Protein AF-A0A957BYB4-F1 (afdb_monomer_lite)

Foldseek 3Di:
DVVVVVVVVVVVVCVVVVVVVVVVVVVVVVQVVQQVVLVCLVQPQQLALLLQLLVLVQLQLDKDKDKDKDKDWDKDKDWDKDWLVPDPPPPQDDPPDGDPDDRRQWDWDFAQAKDKDWDFQDFDCPPVDTDGGDIDIDIDGGRDIDTDTDTDIDIDIDIDIDTATAIDMGRNNNDPNVVVSVVSNVVSLLVNQQSQLDDSHVVLVVVLVVCVVVPDDPCQQRNAQCCSHNGNDGNDSYLWDQKFPFFDDPSQPDSDDPDRPIDGLQQDRRHDRVVVLCVPPVRCVSAVPHHSVVSSVVSSVVQVVDPRGDPLRIRSVVVVSVVVRDPPPPDDDDDDDDDDDDDDDDDDDDDDDDDDDDDDDDDDDDDD

pLDDT: mean 75.96, std 18.39, range [28.83, 96.69]

Radius of gyration: 45.39 Å; chains: 1; bounding box: 92×60×174 Å

Sequence (368 aa):
MRRARGCGMLIWRFMVIFSFIVNFVLVLVLVGAGLFIFQIKNEIAQPLIQGLHSTATGLDEATIDWTIPVDAQLPISLNVPINEETISSQVTQIGDTPVQNIIPGETVVTLTRPVPISITGAFIDAGNLQLTNATVNITLPAGTRLPVALDLAVQLDTEIPVNLDVRAIIPLRDTQLHDPFETLALLFEPLAIGLHNLPNNFGEGGDFVGQILSGEPIPDLLLATDGSGFNPDPYDAWPGFTRTAGVGYTLFDVPFPPGNPIYETGIVVPGGIPGLDAAWPRRSAFYDNTTPDEINQERTAELEQNTAIPADTWNGAMEENYDVAEPVPVGGSTDGSTTTLGAQSATDSNQQPTADPADAILPTPTSP

Structure (mmCIF, N/CA/C/O backbone):
data_AF-A0A957BYB4-F1
#
_entry.id   AF-A0A957BYB4-F1
#
loop_
_atom_site.group_PDB
_atom_site.id
_atom_site.type_symbol
_atom_site.label_atom_id
_atom_site.label_alt_id
_atom_site.label_comp_id
_atom_site.label_asym_id
_atom_site.label_entity_id
_atom_site.label_seq_id
_atom_site.pdbx_PDB_ins_code
_atom_site.Cartn_x
_atom_site.Cartn_y
_atom_site.Cartn_z
_atom_site.occupancy
_atom_site.B_iso_or_equiv
_atom_site.auth_seq_id
_atom_site.auth_comp_id
_atom_site.auth_asym_id
_atom_site.auth_atom_id
_atom_site.pdbx_PDB_model_num
ATOM 1 N N . MET A 1 1 ? 30.520 2.323 -80.492 1.00 53.66 1 MET A N 1
ATOM 2 C CA . MET A 1 1 ? 30.000 1.346 -79.499 1.00 53.66 1 MET A CA 1
ATOM 3 C C . MET A 1 1 ? 30.813 1.222 -78.198 1.00 53.66 1 MET A C 1
ATOM 5 O O . MET A 1 1 ? 30.239 0.794 -77.208 1.00 53.66 1 MET A O 1
ATOM 9 N N . ARG A 1 2 ? 32.097 1.625 -78.112 1.00 54.75 2 ARG A N 1
ATOM 10 C CA . ARG A 1 2 ? 32.870 1.542 -76.845 1.00 54.75 2 ARG A CA 1
ATOM 11 C C . ARG A 1 2 ? 32.514 2.598 -75.779 1.00 54.75 2 ARG A C 1
ATOM 13 O O . ARG A 1 2 ? 32.680 2.325 -74.600 1.00 54.75 2 ARG A O 1
ATOM 20 N N . ARG A 1 3 ? 31.963 3.759 -76.162 1.00 54.81 3 ARG A N 1
ATOM 21 C CA . ARG A 1 3 ? 31.555 4.820 -75.213 1.00 54.81 3 ARG A CA 1
ATOM 22 C C . ARG A 1 3 ? 30.214 4.560 -74.503 1.00 54.81 3 ARG A C 1
ATOM 24 O O . ARG A 1 3 ? 30.034 5.020 -73.385 1.00 54.81 3 ARG A O 1
ATOM 31 N N . ALA A 1 4 ? 29.323 3.748 -75.081 1.00 57.16 4 ALA A N 1
ATOM 32 C CA . ALA A 1 4 ? 28.041 3.391 -74.455 1.00 57.16 4 ALA A CA 1
ATOM 33 C C . ALA A 1 4 ? 28.198 2.422 -73.262 1.00 57.16 4 ALA A C 1
ATOM 35 O O . ALA A 1 4 ? 27.398 2.449 -72.334 1.00 57.16 4 ALA A O 1
ATOM 36 N N . ARG A 1 5 ? 29.270 1.612 -73.238 1.00 59.44 5 ARG A N 1
ATOM 37 C CA . ARG A 1 5 ? 29.570 0.692 -72.124 1.00 59.44 5 ARG A CA 1
ATOM 38 C C . ARG A 1 5 ? 30.116 1.399 -70.876 1.00 59.44 5 ARG A C 1
ATOM 40 O O . ARG A 1 5 ? 29.930 0.896 -69.776 1.00 59.44 5 ARG A O 1
ATOM 47 N N . GLY A 1 6 ? 30.741 2.570 -71.030 1.00 61.19 6 GLY A N 1
ATOM 48 C CA . GLY A 1 6 ? 31.233 3.367 -69.898 1.00 61.19 6 GLY A CA 1
ATOM 49 C C . GLY A 1 6 ? 30.109 4.038 -69.102 1.00 61.19 6 GLY A C 1
ATOM 50 O O . GLY A 1 6 ? 30.162 4.070 -67.877 1.00 61.19 6 GLY A O 1
ATOM 51 N N . CYS A 1 7 ? 29.057 4.503 -69.785 1.00 62.34 7 CYS A N 1
ATOM 52 C CA . CYS A 1 7 ? 27.922 5.165 -69.132 1.00 62.34 7 CYS A CA 1
ATOM 53 C C . CYS A 1 7 ? 27.068 4.183 -68.307 1.00 62.34 7 CYS A C 1
ATOM 55 O O . CYS A 1 7 ? 26.675 4.494 -67.187 1.00 62.34 7 CYS A O 1
ATOM 57 N N . GLY A 1 8 ? 26.853 2.960 -68.810 1.00 70.56 8 GLY A N 1
ATOM 58 C CA . GLY A 1 8 ? 26.110 1.924 -68.077 1.00 70.56 8 GLY A CA 1
ATOM 59 C C . GLY A 1 8 ? 26.789 1.479 -66.773 1.00 70.56 8 GLY A C 1
ATOM 60 O O . GLY A 1 8 ? 26.112 1.208 -65.786 1.00 70.56 8 GLY A O 1
ATOM 61 N N . MET A 1 9 ? 28.125 1.471 -66.729 1.00 71.00 9 MET A N 1
ATOM 62 C CA . MET A 1 9 ? 28.883 1.098 -65.527 1.00 71.00 9 MET A CA 1
ATOM 63 C C . MET A 1 9 ? 28.815 2.170 -64.425 1.00 71.00 9 MET A C 1
ATOM 65 O O . MET A 1 9 ? 28.842 1.839 -63.241 1.00 71.00 9 MET A O 1
ATOM 69 N N . LEU A 1 10 ? 28.691 3.449 -64.799 1.00 76.12 10 LEU A N 1
ATOM 70 C CA . LEU A 1 10 ? 28.505 4.549 -63.848 1.00 76.12 10 LEU A CA 1
ATOM 71 C C . LEU A 1 10 ? 27.105 4.532 -63.222 1.00 76.12 10 LEU A C 1
ATOM 73 O O . LEU A 1 10 ? 26.987 4.705 -62.012 1.00 76.12 10 LEU A O 1
ATOM 77 N N . ILE A 1 11 ? 26.066 4.252 -64.014 1.00 82.75 11 ILE A N 1
ATOM 78 C CA . ILE A 1 11 ? 24.680 4.164 -63.523 1.00 82.75 11 ILE A CA 1
ATOM 79 C C . ILE A 1 11 ? 24.519 3.005 -62.528 1.00 82.75 11 ILE A C 1
ATOM 81 O O . ILE A 1 11 ? 23.920 3.187 -61.471 1.00 82.75 11 ILE A O 1
ATOM 85 N N . TRP A 1 12 ? 25.105 1.836 -62.811 1.00 85.75 12 TRP A N 1
ATOM 86 C CA . TRP A 1 12 ? 25.051 0.694 -61.889 1.00 85.75 12 TRP A CA 1
ATOM 87 C C . TRP A 1 12 ? 25.749 0.989 -60.552 1.00 85.75 12 TRP A C 1
ATOM 89 O O . TRP A 1 12 ? 25.197 0.719 -59.488 1.00 85.75 12 TRP A O 1
ATOM 99 N N . ARG A 1 13 ? 26.928 1.627 -60.592 1.00 85.31 13 ARG A N 1
ATOM 100 C CA . ARG A 1 13 ? 27.641 2.059 -59.379 1.00 85.31 13 ARG A CA 1
ATOM 101 C C . ARG A 1 13 ? 26.845 3.081 -58.571 1.00 85.31 13 ARG A C 1
ATOM 103 O O . ARG A 1 13 ? 26.802 2.970 -57.351 1.00 85.31 13 ARG A O 1
ATOM 110 N N . PHE A 1 14 ? 26.202 4.040 -59.237 1.00 89.50 14 PHE A N 1
ATOM 111 C CA . PHE A 1 14 ? 25.343 5.020 -58.575 1.00 89.50 14 PHE A CA 1
ATOM 112 C C . PHE A 1 14 ? 24.163 4.349 -57.869 1.00 89.50 14 PHE A C 1
ATOM 114 O O . PHE A 1 14 ? 23.904 4.654 -56.712 1.00 89.50 14 PHE A O 1
ATOM 121 N N . MET A 1 15 ? 23.498 3.391 -58.519 1.00 90.06 15 MET A N 1
ATOM 122 C CA . MET A 1 15 ? 22.366 2.672 -57.933 1.00 90.06 15 MET A CA 1
ATOM 123 C C . MET A 1 15 ? 22.770 1.859 -56.691 1.00 90.06 15 MET A C 1
ATOM 125 O O . MET A 1 15 ? 22.073 1.908 -55.679 1.00 90.06 15 MET A O 1
ATOM 129 N N . VAL A 1 16 ? 23.916 1.166 -56.732 1.00 91.44 16 VAL A N 1
ATOM 130 C CA . VAL A 1 16 ? 24.435 0.409 -55.577 1.00 91.44 16 VAL A CA 1
ATOM 131 C C . VAL A 1 16 ? 24.810 1.344 -54.423 1.00 91.44 16 VAL A C 1
ATOM 133 O O . VAL A 1 16 ? 24.412 1.100 -53.287 1.00 91.44 16 VAL A O 1
ATOM 136 N N . ILE A 1 17 ? 25.526 2.438 -54.702 1.00 92.62 17 ILE A N 1
ATOM 137 C CA . ILE A 1 17 ? 25.928 3.414 -53.677 1.00 92.62 17 ILE A CA 1
ATOM 138 C C . ILE A 1 17 ? 24.701 4.112 -53.081 1.00 92.62 17 ILE A C 1
ATOM 140 O O . ILE A 1 17 ? 24.611 4.249 -51.866 1.00 92.62 17 ILE A O 1
ATOM 144 N N . PHE A 1 18 ? 23.734 4.508 -53.910 1.00 94.19 18 PHE A N 1
ATOM 145 C CA . PHE A 1 18 ? 22.497 5.139 -53.454 1.00 94.19 18 PHE A CA 1
ATOM 146 C C . PHE A 1 18 ? 21.686 4.201 -52.556 1.00 94.19 18 PHE A C 1
ATOM 148 O O . PHE A 1 18 ? 21.281 4.603 -51.470 1.00 94.19 18 PHE A O 1
ATOM 155 N N . SER A 1 19 ? 21.515 2.936 -52.954 1.00 94.38 19 SER A N 1
ATOM 156 C CA . SER A 1 19 ? 20.839 1.936 -52.120 1.00 94.38 19 SER A CA 1
ATOM 157 C C . SER A 1 19 ? 21.564 1.711 -50.794 1.00 94.38 19 SER A C 1
ATOM 159 O O . SER A 1 19 ? 20.908 1.562 -49.765 1.00 94.38 19 SER A O 1
ATOM 161 N N . PHE A 1 20 ? 22.899 1.695 -50.802 1.00 95.69 20 PHE A N 1
ATOM 162 C CA . PHE A 1 20 ? 23.687 1.546 -49.582 1.00 95.69 20 PHE A CA 1
ATOM 163 C C . PHE A 1 20 ? 23.515 2.751 -48.652 1.00 95.69 20 PHE A C 1
ATOM 165 O O . PHE A 1 20 ? 23.303 2.565 -47.460 1.00 95.69 20 PHE A O 1
ATOM 172 N N . ILE A 1 21 ? 23.528 3.974 -49.194 1.00 96.38 21 ILE A N 1
ATOM 173 C CA . ILE A 1 21 ? 23.311 5.204 -48.419 1.00 96.38 21 ILE A CA 1
ATOM 174 C C . ILE A 1 21 ? 21.906 5.225 -47.817 1.00 96.38 21 ILE A C 1
ATOM 176 O O . ILE A 1 21 ? 21.772 5.477 -46.626 1.00 96.38 21 ILE A O 1
ATOM 180 N N . VAL A 1 22 ? 20.863 4.940 -48.604 1.00 96.69 22 VAL A N 1
ATOM 181 C CA . VAL A 1 22 ? 19.479 4.941 -48.103 1.00 96.69 22 VAL A CA 1
ATOM 182 C C . VAL A 1 22 ? 19.301 3.898 -47.005 1.00 96.69 22 VAL A C 1
ATOM 184 O O . VAL A 1 22 ? 18.738 4.215 -45.962 1.00 96.69 22 VAL A O 1
ATOM 187 N N . ASN A 1 23 ? 19.820 2.683 -47.199 1.00 96.06 23 ASN A N 1
ATOM 188 C CA . ASN A 1 23 ? 19.728 1.641 -46.181 1.00 96.06 23 ASN A CA 1
ATOM 189 C C . ASN A 1 23 ? 20.536 2.000 -44.925 1.00 96.06 23 ASN A C 1
ATOM 191 O O . ASN A 1 23 ? 20.063 1.809 -43.814 1.00 96.06 23 ASN A O 1
ATOM 195 N N . PHE A 1 24 ? 21.728 2.580 -45.085 1.00 96.06 24 PHE A N 1
ATOM 196 C CA . PHE A 1 24 ? 22.541 3.040 -43.961 1.00 96.06 24 PHE A CA 1
ATOM 197 C C . PHE A 1 24 ? 21.837 4.139 -43.155 1.00 96.06 24 PHE A C 1
ATOM 199 O O . PHE A 1 24 ? 21.788 4.068 -41.930 1.00 96.06 24 PHE A O 1
ATOM 206 N N . VAL A 1 25 ? 21.245 5.127 -43.834 1.00 96.56 25 VAL A N 1
ATOM 207 C CA . VAL A 1 25 ? 20.448 6.176 -43.185 1.00 96.56 25 VAL A CA 1
ATOM 208 C C . VAL A 1 25 ? 19.236 5.569 -42.482 1.00 96.56 25 VAL A C 1
ATOM 210 O O . VAL A 1 25 ? 18.958 5.942 -41.350 1.00 96.56 25 VAL A O 1
ATOM 213 N N . LEU A 1 26 ? 18.546 4.611 -43.105 1.00 96.12 26 LEU A N 1
ATOM 214 C CA . LEU A 1 26 ? 17.404 3.931 -42.496 1.00 96.12 26 LEU A CA 1
ATOM 215 C C . LEU A 1 26 ? 17.800 3.160 -41.231 1.00 96.12 26 LEU A C 1
ATOM 217 O O . LEU A 1 26 ? 17.112 3.268 -40.222 1.00 96.12 26 LEU A O 1
ATOM 221 N N . VAL A 1 27 ? 18.929 2.448 -41.251 1.00 94.62 27 VAL A N 1
ATOM 222 C CA . VAL A 1 27 ? 19.474 1.774 -40.062 1.00 94.62 27 VAL A CA 1
ATOM 223 C C . VAL A 1 27 ? 19.803 2.788 -38.969 1.00 94.62 27 VAL A C 1
ATOM 225 O O . VAL A 1 27 ? 19.431 2.577 -37.820 1.00 94.62 27 VAL A O 1
ATOM 228 N N . LEU A 1 28 ? 20.437 3.913 -39.310 1.00 94.31 28 LEU A N 1
ATOM 229 C CA . LEU A 1 28 ? 20.756 4.966 -38.343 1.00 94.31 28 LEU A CA 1
ATOM 230 C C . LEU A 1 28 ? 19.481 5.560 -37.724 1.00 94.31 28 LEU A C 1
ATOM 232 O O . LEU A 1 28 ? 19.410 5.724 -36.509 1.00 94.31 28 LEU A O 1
ATOM 236 N N . VAL A 1 29 ? 18.451 5.813 -38.538 1.00 95.44 29 VAL A N 1
ATOM 237 C CA . VAL A 1 29 ? 17.136 6.270 -38.063 1.00 95.44 29 VAL A CA 1
ATOM 238 C C . VAL A 1 29 ? 16.498 5.241 -37.132 1.00 95.44 29 VAL A C 1
ATOM 240 O O . VAL A 1 29 ? 15.962 5.627 -36.101 1.00 95.44 29 VAL A O 1
ATOM 243 N N . LEU A 1 30 ? 16.578 3.948 -37.449 1.00 92.69 30 LEU A N 1
ATOM 244 C CA . LEU A 1 30 ? 16.000 2.882 -36.628 1.00 92.69 30 LEU A CA 1
ATOM 245 C C . LEU A 1 30 ? 16.723 2.756 -35.279 1.00 92.69 30 LEU A C 1
ATOM 247 O O . LEU A 1 30 ? 16.070 2.664 -34.243 1.00 92.69 30 LEU A O 1
ATOM 251 N N . VAL A 1 31 ? 18.056 2.846 -35.273 1.00 91.19 31 VAL A N 1
ATOM 252 C CA . VAL A 1 31 ? 18.854 2.886 -34.036 1.00 91.19 31 VAL A CA 1
ATOM 253 C C . VAL A 1 31 ? 18.497 4.119 -33.205 1.00 91.19 31 VAL A C 1
ATOM 255 O O . VAL A 1 31 ? 18.230 3.997 -32.013 1.00 91.19 31 VAL A O 1
ATOM 258 N N . GLY A 1 32 ? 18.425 5.300 -33.825 1.00 92.00 32 GLY A N 1
ATOM 259 C CA . GLY A 1 32 ? 18.017 6.529 -33.140 1.00 92.00 32 GLY A CA 1
ATOM 260 C C . GLY A 1 32 ? 16.600 6.445 -32.562 1.00 92.00 32 GLY A C 1
ATOM 261 O O . GLY A 1 32 ? 16.378 6.844 -31.422 1.00 92.00 32 GLY A O 1
ATOM 262 N N . ALA A 1 33 ? 15.653 5.878 -33.313 1.00 92.75 33 ALA A N 1
ATOM 263 C CA . ALA A 1 33 ? 14.281 5.674 -32.860 1.00 92.75 33 ALA A CA 1
ATOM 264 C C . ALA A 1 33 ? 14.208 4.694 -31.684 1.00 92.75 33 ALA A C 1
ATOM 266 O O . ALA A 1 33 ? 13.520 4.978 -30.710 1.00 92.75 33 ALA A O 1
ATOM 267 N N . GLY A 1 34 ? 14.937 3.576 -31.731 1.00 90.06 34 GLY A N 1
ATOM 268 C CA . GLY A 1 34 ? 14.949 2.640 -30.609 1.00 90.06 34 GLY A CA 1
ATOM 269 C C . GLY A 1 34 ? 15.607 3.229 -29.358 1.00 90.06 34 GLY A C 1
ATOM 270 O O . GLY A 1 34 ? 15.093 3.004 -28.270 1.00 90.06 34 GLY A O 1
ATOM 271 N N . LEU A 1 35 ? 16.645 4.073 -29.489 1.00 90.69 35 LEU A N 1
ATOM 272 C CA . LEU A 1 35 ? 17.242 4.767 -28.331 1.00 90.69 35 LEU A CA 1
ATOM 273 C C . LEU A 1 35 ? 16.191 5.645 -27.644 1.00 90.69 35 LEU A C 1
ATOM 275 O O . LEU A 1 35 ? 16.078 5.643 -26.422 1.00 90.69 35 LEU A O 1
ATOM 279 N N . PHE A 1 36 ? 15.390 6.352 -28.442 1.00 91.50 36 PHE A N 1
ATOM 280 C CA . PHE A 1 36 ? 14.316 7.200 -27.941 1.00 91.50 36 PHE A CA 1
ATOM 281 C C . PHE A 1 36 ? 13.168 6.395 -27.312 1.00 91.50 36 PHE A C 1
ATOM 283 O O . PHE A 1 36 ? 12.628 6.803 -26.290 1.00 91.50 36 PHE A O 1
ATOM 290 N N . ILE A 1 37 ? 12.818 5.235 -27.878 1.00 91.81 37 ILE A N 1
ATOM 291 C CA . ILE A 1 37 ? 11.799 4.336 -27.310 1.00 91.81 37 ILE A CA 1
ATOM 292 C C . ILE A 1 37 ? 12.227 3.829 -25.930 1.00 91.81 37 ILE A C 1
ATOM 294 O O . ILE A 1 37 ? 11.423 3.882 -25.004 1.00 91.81 37 ILE A O 1
ATOM 298 N N . PHE A 1 38 ? 13.479 3.390 -25.769 1.00 92.00 38 PHE A N 1
ATOM 299 C CA . PHE A 1 38 ? 13.993 2.950 -24.466 1.00 92.00 38 PHE A CA 1
ATOM 300 C C . PHE A 1 38 ? 14.030 4.089 -23.448 1.00 92.00 38 PHE A C 1
ATOM 302 O O . PHE A 1 38 ? 13.659 3.895 -22.295 1.00 92.00 38 PHE A O 1
ATOM 309 N N . GLN A 1 39 ? 14.390 5.297 -23.884 1.00 90.06 39 GLN A N 1
ATOM 310 C CA . GLN A 1 39 ? 14.330 6.469 -23.019 1.00 90.06 39 GLN A CA 1
ATOM 311 C C . GLN A 1 39 ? 12.895 6.758 -22.552 1.00 90.06 39 GLN A C 1
ATOM 313 O O . GLN A 1 39 ? 12.668 6.947 -21.363 1.00 90.06 39 GLN A O 1
ATOM 318 N N . ILE A 1 40 ? 11.910 6.729 -23.458 1.00 89.50 40 ILE A N 1
ATOM 319 C CA . ILE A 1 40 ? 10.493 6.892 -23.093 1.00 89.50 40 ILE A CA 1
ATOM 320 C C . ILE A 1 40 ? 10.041 5.783 -22.143 1.00 89.50 40 ILE A C 1
ATOM 322 O O . ILE A 1 40 ? 9.307 6.066 -21.197 1.00 89.50 40 ILE A O 1
ATOM 326 N N . LYS A 1 41 ? 10.454 4.533 -22.384 1.00 91.88 41 LYS A N 1
ATOM 327 C CA . LYS A 1 41 ? 10.124 3.404 -21.511 1.00 91.88 41 LYS A CA 1
ATOM 328 C C . LYS A 1 41 ? 10.593 3.690 -20.082 1.00 91.88 41 LYS A C 1
ATOM 330 O O . LYS A 1 41 ? 9.753 3.742 -19.189 1.00 91.88 41 LYS A O 1
ATOM 335 N N . ASN A 1 42 ? 11.888 3.941 -19.904 1.00 88.69 42 ASN A N 1
ATOM 336 C CA . ASN A 1 42 ? 12.520 4.053 -18.587 1.00 88.69 42 ASN A CA 1
ATOM 337 C C . ASN A 1 42 ? 12.143 5.354 -17.862 1.00 88.69 42 ASN A C 1
ATOM 339 O O . ASN A 1 42 ? 11.959 5.356 -16.652 1.00 88.69 42 ASN A O 1
ATOM 343 N N . GLU A 1 43 ? 12.025 6.473 -18.584 1.00 87.19 43 GLU A N 1
ATOM 344 C CA . GLU A 1 43 ? 11.790 7.779 -17.956 1.00 87.19 43 GLU A CA 1
ATOM 345 C C . GLU A 1 43 ? 10.307 8.128 -17.804 1.00 87.19 43 GLU A C 1
ATOM 347 O O . GLU A 1 43 ? 9.973 8.960 -16.966 1.00 87.19 43 GLU A O 1
ATOM 352 N N . ILE A 1 44 ? 9.412 7.562 -18.621 1.00 87.44 44 ILE A N 1
ATOM 353 C CA . ILE A 1 44 ? 8.009 8.001 -18.689 1.00 87.44 44 ILE A CA 1
ATOM 354 C C . ILE A 1 44 ? 7.054 6.832 -18.481 1.00 87.44 44 ILE A C 1
ATOM 356 O O . ILE A 1 44 ? 6.250 6.852 -17.555 1.00 87.44 44 ILE A O 1
ATOM 360 N N . ALA A 1 45 ? 7.089 5.831 -19.359 1.00 90.88 45 ALA A N 1
ATOM 361 C CA . ALA A 1 45 ? 6.031 4.829 -19.410 1.00 90.88 45 ALA A CA 1
ATOM 362 C C . ALA A 1 45 ? 6.054 3.911 -18.183 1.00 90.88 45 ALA A C 1
ATOM 364 O O . ALA A 1 45 ? 5.006 3.678 -17.584 1.00 90.88 45 ALA A O 1
ATOM 365 N N . GLN A 1 46 ? 7.240 3.435 -17.799 1.00 90.12 46 GLN A N 1
ATOM 366 C CA . GLN A 1 46 ? 7.409 2.530 -16.671 1.00 90.12 46 GLN A CA 1
ATOM 367 C C . GLN A 1 46 ? 7.019 3.210 -15.347 1.00 90.12 46 GLN A C 1
ATOM 369 O O . GLN A 1 46 ? 6.073 2.726 -14.730 1.00 90.12 46 GLN A O 1
ATOM 374 N N . PRO A 1 47 ? 7.578 4.378 -14.968 1.00 89.12 47 PRO A N 1
ATOM 375 C CA . PRO A 1 47 ? 7.189 5.058 -13.731 1.00 89.12 47 PRO A CA 1
ATOM 376 C C . PRO A 1 47 ? 5.698 5.420 -13.645 1.00 89.12 47 PRO A C 1
ATOM 378 O O . PRO A 1 47 ? 5.092 5.326 -12.581 1.00 89.12 47 PRO A O 1
ATOM 381 N N . LEU A 1 48 ? 5.069 5.823 -14.756 1.00 90.25 48 LEU A N 1
ATOM 382 C CA . LEU A 1 48 ? 3.653 6.205 -14.746 1.00 90.25 48 LEU A CA 1
ATOM 383 C C . LEU A 1 48 ? 2.715 5.006 -14.616 1.00 90.25 48 LEU A C 1
ATOM 385 O O . LEU A 1 48 ? 1.754 5.067 -13.853 1.00 90.25 48 LEU A O 1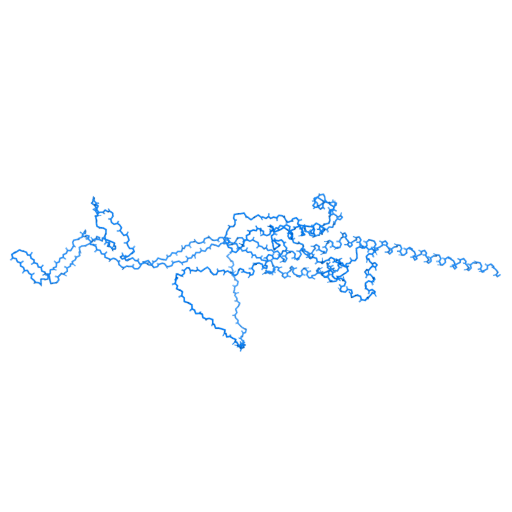
ATOM 389 N N . ILE A 1 49 ? 2.960 3.945 -15.388 1.00 92.81 49 ILE A N 1
ATOM 390 C CA . ILE A 1 49 ? 2.089 2.765 -15.399 1.00 92.81 49 ILE A CA 1
ATOM 391 C C . ILE A 1 49 ? 2.306 1.954 -14.123 1.00 92.81 49 ILE A C 1
ATOM 393 O O . ILE A 1 49 ? 1.326 1.578 -13.485 1.00 92.81 49 ILE A O 1
ATOM 397 N N . GLN A 1 50 ? 3.563 1.746 -13.717 1.00 90.88 50 GLN A N 1
ATOM 398 C CA . GLN A 1 50 ? 3.871 1.075 -12.457 1.00 90.88 50 GLN A CA 1
ATOM 399 C C . GLN A 1 50 ? 3.356 1.885 -11.272 1.00 90.88 50 GLN A C 1
ATOM 401 O O . GLN A 1 50 ? 2.681 1.317 -10.430 1.00 90.88 50 GLN A O 1
ATOM 406 N N . GLY A 1 51 ? 3.556 3.208 -11.238 1.00 90.31 51 GLY A N 1
ATOM 407 C CA . GLY A 1 51 ? 3.032 4.042 -10.154 1.00 90.31 51 GLY A CA 1
ATOM 408 C C . GLY A 1 51 ? 1.502 4.029 -10.059 1.00 90.31 51 GLY A C 1
ATOM 409 O O . GLY A 1 51 ? 0.952 4.033 -8.959 1.00 90.31 51 GLY A O 1
ATOM 410 N N . LEU A 1 52 ? 0.793 3.974 -11.192 1.00 92.38 52 LEU A N 1
ATOM 411 C CA . LEU A 1 52 ? -0.670 3.889 -11.198 1.00 92.38 52 LEU A CA 1
ATOM 412 C C . LEU A 1 52 ? -1.175 2.523 -10.724 1.00 92.38 52 LEU A C 1
ATOM 414 O O . LEU A 1 52 ? -2.084 2.483 -9.897 1.00 92.38 52 LEU A O 1
ATOM 418 N N . HIS A 1 53 ? -0.580 1.436 -11.222 1.00 94.38 53 HIS A N 1
ATOM 419 C CA . HIS A 1 53 ? -0.879 0.083 -10.752 1.00 94.38 53 HIS A CA 1
ATOM 420 C C . HIS A 1 53 ? -0.599 -0.035 -9.251 1.00 94.38 53 HIS A C 1
ATOM 422 O O . HIS A 1 53 ? -1.479 -0.395 -8.479 1.00 94.38 53 HIS A O 1
ATOM 428 N N . SER A 1 54 ? 0.580 0.418 -8.836 1.00 92.50 54 SER A N 1
ATOM 429 C CA . SER A 1 54 ? 1.032 0.402 -7.454 1.00 92.50 54 SER A CA 1
ATOM 430 C C . SER A 1 54 ? 0.134 1.201 -6.518 1.00 92.50 54 SER A C 1
ATOM 432 O O . SER A 1 54 ? -0.194 0.745 -5.431 1.00 92.50 54 SER A O 1
ATOM 434 N N . THR A 1 55 ? -0.355 2.364 -6.958 1.00 91.88 55 THR A N 1
ATOM 435 C CA . THR A 1 55 ? -1.332 3.137 -6.179 1.00 91.88 55 THR A CA 1
ATOM 436 C C . THR A 1 55 ? -2.648 2.376 -6.013 1.00 91.88 55 THR A C 1
ATOM 438 O O . THR A 1 55 ? -3.256 2.458 -4.952 1.00 91.88 55 THR A O 1
ATOM 441 N N . ALA A 1 56 ? -3.107 1.656 -7.041 1.00 93.44 56 ALA A N 1
ATOM 442 C CA . ALA A 1 56 ? -4.328 0.859 -6.954 1.00 93.44 56 ALA A CA 1
ATOM 443 C C . ALA A 1 56 ? -4.160 -0.312 -5.974 1.00 93.44 56 ALA A C 1
ATOM 445 O O . ALA A 1 56 ? -4.986 -0.457 -5.078 1.00 93.44 56 ALA A O 1
ATOM 446 N N . THR A 1 57 ? -3.062 -1.066 -6.082 1.00 92.25 57 THR A N 1
ATOM 447 C CA . THR A 1 57 ? -2.722 -2.159 -5.156 1.00 92.25 57 THR A CA 1
ATOM 448 C C . THR A 1 57 ? -2.556 -1.652 -3.723 1.00 92.25 57 THR A C 1
ATOM 450 O O . THR A 1 57 ? -3.180 -2.172 -2.807 1.00 92.25 57 THR A O 1
ATOM 453 N N . GLY A 1 58 ? -1.807 -0.566 -3.520 1.00 91.12 58 GLY A N 1
ATOM 454 C CA . GLY A 1 58 ? -1.601 0.010 -2.191 1.00 91.12 58 GLY A CA 1
ATOM 455 C C . GLY A 1 58 ? -2.871 0.587 -1.559 1.00 91.12 58 GLY A C 1
ATOM 456 O O . GLY A 1 58 ? -2.978 0.633 -0.336 1.00 91.12 58 GLY A O 1
ATOM 457 N N . LEU A 1 59 ? -3.844 1.035 -2.363 1.00 91.75 59 LEU A N 1
ATOM 458 C CA . LEU A 1 59 ? -5.171 1.415 -1.866 1.00 91.75 59 LEU A CA 1
ATOM 459 C C . LEU A 1 59 ? -5.997 0.197 -1.459 1.00 91.75 59 LEU A C 1
ATOM 461 O O . LEU A 1 59 ? -6.743 0.289 -0.491 1.00 91.75 59 LEU A O 1
ATOM 465 N N . ASP A 1 60 ? -5.866 -0.915 -2.173 1.00 91.19 60 ASP A N 1
ATOM 466 C CA . ASP A 1 60 ? -6.572 -2.149 -1.844 1.00 91.19 60 ASP A CA 1
ATOM 467 C C . ASP A 1 60 ? -6.062 -2.773 -0.534 1.00 91.19 60 ASP A C 1
ATOM 469 O O . ASP A 1 60 ? -6.840 -3.173 0.331 1.00 91.19 60 ASP A O 1
ATOM 473 N N . GLU A 1 61 ? -4.744 -2.734 -0.328 1.00 88.69 61 GLU A N 1
ATOM 474 C CA . GLU A 1 61 ? -4.078 -3.210 0.891 1.00 88.69 61 GLU A CA 1
ATOM 475 C C . GLU A 1 61 ? -4.184 -2.243 2.084 1.00 88.69 61 GLU A C 1
ATOM 477 O O . GLU A 1 61 ? -3.803 -2.573 3.212 1.00 88.69 61 GLU A O 1
ATOM 482 N N . ALA A 1 62 ? -4.665 -1.017 1.868 1.00 88.25 62 ALA A N 1
ATOM 483 C CA . ALA A 1 62 ? -4.751 -0.020 2.926 1.00 88.25 62 ALA A CA 1
ATOM 484 C C . ALA A 1 62 ? -5.858 -0.339 3.934 1.00 88.25 62 ALA A C 1
ATOM 486 O O . ALA A 1 62 ? -6.835 -1.032 3.669 1.00 88.25 62 ALA A O 1
ATOM 487 N N . THR A 1 63 ? -5.708 0.220 5.130 1.00 83.62 63 THR A N 1
ATOM 488 C CA . THR A 1 63 ? -6.607 -0.018 6.253 1.00 83.62 63 THR A CA 1
ATOM 489 C C . THR A 1 63 ? -7.026 1.312 6.873 1.00 83.62 63 THR A C 1
ATOM 491 O O . THR A 1 63 ? -6.204 2.208 7.077 1.00 83.62 63 THR A O 1
ATOM 494 N N . ILE A 1 64 ? -8.317 1.455 7.172 1.00 82.69 64 ILE A N 1
ATOM 495 C CA . ILE A 1 64 ? -8.861 2.593 7.913 1.00 82.69 64 ILE A CA 1
ATOM 496 C C . ILE A 1 64 ? -8.781 2.288 9.402 1.00 82.69 64 ILE A C 1
ATOM 498 O O . ILE A 1 64 ? -9.385 1.334 9.878 1.00 82.69 64 ILE A O 1
ATOM 502 N N . ASP A 1 65 ? -8.114 3.163 10.140 1.00 77.31 65 ASP A N 1
ATOM 503 C CA . ASP A 1 65 ? -8.110 3.174 11.596 1.00 77.31 65 ASP A CA 1
ATOM 504 C C . ASP A 1 65 ? -9.012 4.304 12.107 1.00 77.31 65 ASP A C 1
ATOM 506 O O . ASP A 1 65 ? -8.732 5.486 11.875 1.00 77.31 65 ASP A O 1
ATOM 510 N N . TRP A 1 66 ? -10.121 3.952 12.762 1.00 76.31 66 TRP A N 1
ATOM 511 C CA . TRP A 1 66 ? -11.111 4.921 13.221 1.00 76.31 66 TRP A CA 1
ATOM 512 C C . TRP A 1 66 ? -11.634 4.615 14.627 1.00 76.31 66 TRP A C 1
ATOM 514 O O . TRP A 1 66 ? -11.862 3.467 14.990 1.00 76.31 66 TRP A O 1
ATOM 524 N N . THR A 1 67 ? -11.915 5.658 15.410 1.00 74.81 67 THR A N 1
ATOM 525 C CA . THR A 1 67 ? -12.598 5.533 16.707 1.00 74.81 67 THR A CA 1
ATOM 526 C C . THR A 1 67 ? -14.072 5.899 16.562 1.00 74.81 67 THR A C 1
ATOM 528 O O . THR A 1 67 ? -14.414 7.047 16.277 1.00 74.81 67 THR A O 1
ATOM 531 N N . ILE A 1 68 ? -14.951 4.918 16.752 1.00 77.50 68 ILE A N 1
ATOM 532 C CA . ILE A 1 68 ? -16.405 5.067 16.711 1.00 77.50 68 ILE A CA 1
ATOM 533 C C . ILE A 1 68 ? -16.911 5.339 18.136 1.00 77.50 68 ILE A C 1
ATOM 535 O O . ILE A 1 68 ? -16.822 4.446 18.982 1.00 77.50 68 ILE A O 1
ATOM 539 N N . PRO A 1 69 ? -17.467 6.528 18.426 1.00 80.31 69 PRO A N 1
ATOM 540 C CA . PRO A 1 69 ? -18.144 6.763 19.693 1.00 80.31 69 PRO A CA 1
ATOM 541 C C . PRO A 1 69 ? -19.468 5.989 19.721 1.00 80.31 69 PRO A C 1
ATOM 543 O O . PRO A 1 69 ? -20.284 6.087 18.800 1.00 80.31 69 PRO A O 1
ATOM 546 N N . VAL A 1 70 ? -19.682 5.208 20.775 1.00 79.31 70 VAL A N 1
ATOM 547 C CA . VAL A 1 70 ? -20.918 4.469 21.040 1.00 79.31 70 VAL A CA 1
ATOM 548 C C . VAL A 1 70 ? -21.615 5.108 22.231 1.00 79.31 70 VAL A C 1
ATOM 550 O O . VAL A 1 70 ? -21.239 4.893 23.385 1.00 79.31 70 VAL A O 1
ATOM 553 N N . ASP A 1 71 ? -22.671 5.857 21.927 1.00 84.62 71 ASP A N 1
ATOM 554 C CA . ASP A 1 71 ? -23.574 6.438 22.914 1.00 84.62 71 ASP A CA 1
ATOM 555 C C . ASP A 1 71 ? -24.824 5.556 23.018 1.00 84.62 71 ASP A C 1
ATOM 557 O O . ASP A 1 71 ? -25.694 5.569 22.143 1.00 84.62 71 ASP A O 1
ATOM 561 N N . ALA A 1 72 ? -24.912 4.755 24.082 1.00 82.69 72 ALA A N 1
ATOM 562 C CA . ALA A 1 72 ? -26.010 3.814 24.295 1.00 82.69 72 ALA A CA 1
ATOM 563 C C . ALA A 1 72 ? -26.636 3.967 25.687 1.00 82.69 72 ALA A C 1
ATOM 565 O O . ALA A 1 72 ? -25.977 4.335 26.657 1.00 82.69 72 ALA A O 1
ATOM 566 N N . GLN A 1 73 ? -27.927 3.657 25.804 1.00 84.62 73 GLN A N 1
ATOM 567 C CA . GLN A 1 73 ? -28.635 3.585 27.085 1.00 84.62 73 GLN A CA 1
ATOM 568 C C . GLN A 1 73 ? -28.965 2.123 27.363 1.00 84.62 73 GLN A C 1
ATOM 570 O O . GLN A 1 73 ? -29.687 1.495 26.586 1.00 84.62 73 GLN A O 1
ATOM 575 N N . LEU A 1 74 ? -28.407 1.567 28.440 1.00 82.75 74 LEU A N 1
ATOM 576 C CA . LEU A 1 74 ? -28.646 0.175 28.805 1.00 82.75 74 LEU A CA 1
ATOM 577 C C . LEU A 1 74 ? -29.758 0.105 29.866 1.00 82.75 74 LEU A C 1
ATOM 579 O O . LEU A 1 74 ? -29.575 0.664 30.955 1.00 82.75 74 LEU A O 1
ATOM 583 N N . PRO A 1 75 ? -30.894 -0.563 29.586 1.00 85.38 75 PRO A N 1
ATOM 584 C CA . PRO A 1 75 ? -31.944 -0.745 30.576 1.00 85.38 75 PRO A CA 1
ATOM 585 C C . PRO A 1 75 ? -31.511 -1.809 31.585 1.00 85.38 75 PRO A C 1
ATOM 587 O O . PRO A 1 75 ? -31.163 -2.932 31.217 1.00 85.38 75 PRO A O 1
ATOM 590 N N . ILE A 1 76 ? -31.547 -1.467 32.870 1.00 82.75 76 ILE A N 1
ATOM 591 C CA . ILE A 1 76 ? -31.258 -2.398 33.959 1.00 82.75 76 ILE A CA 1
ATOM 592 C C . ILE A 1 76 ? -32.494 -2.483 34.847 1.00 82.75 76 ILE A C 1
ATOM 594 O O . ILE A 1 76 ? -32.969 -1.475 35.369 1.00 82.75 76 ILE A O 1
ATOM 598 N N . SER A 1 77 ? -32.984 -3.709 35.026 1.00 82.25 77 SER A N 1
ATOM 599 C CA . SER A 1 77 ? -34.021 -4.054 35.996 1.00 82.25 77 SER A CA 1
ATOM 600 C C . SER A 1 77 ? -33.354 -4.784 37.155 1.00 82.25 77 SER A C 1
ATOM 602 O O . SER A 1 77 ? -32.984 -5.955 37.034 1.00 82.25 77 SER A O 1
ATOM 604 N N . LEU A 1 78 ? -33.191 -4.097 38.281 1.00 78.19 78 LEU A N 1
ATOM 605 C CA . LEU A 1 78 ? -32.617 -4.673 39.490 1.00 78.19 78 LEU A CA 1
ATOM 606 C C . LEU A 1 78 ? -33.736 -5.033 40.469 1.00 78.19 78 LEU A C 1
ATOM 608 O O . LEU A 1 78 ? -34.540 -4.183 40.843 1.00 78.19 78 LEU A O 1
ATOM 612 N N . ASN A 1 79 ? -33.772 -6.286 40.918 1.00 79.25 79 ASN A N 1
ATOM 613 C CA . ASN A 1 79 ? -34.623 -6.689 42.033 1.00 79.25 79 ASN A CA 1
ATOM 614 C C . ASN A 1 79 ? -33.782 -6.681 43.311 1.00 79.25 79 ASN A C 1
ATOM 616 O O . ASN A 1 79 ? -32.934 -7.554 43.494 1.00 79.25 79 ASN A O 1
ATOM 620 N N . VAL A 1 80 ? -33.984 -5.679 44.165 1.00 77.88 80 VAL A N 1
ATOM 621 C CA . VAL A 1 80 ? -33.248 -5.541 45.424 1.00 77.88 80 VAL A CA 1
ATOM 622 C C . VAL A 1 80 ? -34.100 -6.124 46.555 1.00 77.88 80 VAL A C 1
ATOM 624 O O . VAL A 1 80 ? -35.108 -5.511 46.927 1.00 77.88 80 VAL A O 1
ATOM 627 N N . PRO A 1 81 ? -33.733 -7.294 47.115 1.00 73.94 81 PRO A N 1
ATOM 628 C CA . PRO A 1 81 ? -34.395 -7.818 48.299 1.00 73.94 81 PRO A CA 1
ATOM 629 C C . PRO A 1 81 ? -33.997 -6.979 49.517 1.00 73.94 81 PRO A C 1
ATOM 631 O O . PRO A 1 81 ? -32.818 -6.766 49.797 1.00 73.94 81 PRO A O 1
ATOM 634 N N . ILE A 1 82 ? -34.992 -6.506 50.252 1.00 75.06 82 ILE A N 1
ATOM 635 C CA . ILE A 1 82 ? -34.864 -5.807 51.526 1.00 75.06 82 ILE A CA 1
ATOM 636 C C . ILE A 1 82 ? -35.308 -6.803 52.599 1.00 75.06 82 ILE A C 1
ATOM 638 O O . ILE A 1 82 ? -36.507 -6.984 52.794 1.00 75.06 82 ILE A O 1
ATOM 642 N N . ASN A 1 83 ? -34.347 -7.482 53.230 1.00 72.62 83 ASN A N 1
ATOM 643 C CA . ASN A 1 83 ? -34.559 -8.508 54.252 1.00 72.62 83 ASN A CA 1
ATOM 644 C C . ASN A 1 83 ? -33.525 -8.399 55.393 1.00 72.62 83 ASN A C 1
ATOM 646 O O . ASN A 1 83 ? -32.669 -7.512 55.392 1.00 72.62 83 ASN A O 1
ATOM 650 N N . GLU A 1 84 ? -33.600 -9.296 56.381 1.00 61.34 84 GLU A N 1
ATOM 651 C CA . GLU A 1 84 ? -32.723 -9.290 57.565 1.00 61.34 84 GLU A CA 1
ATOM 652 C C . GLU A 1 84 ? -31.218 -9.356 57.230 1.00 61.34 84 GLU A C 1
ATOM 654 O O . GLU A 1 84 ? -30.393 -8.870 58.003 1.00 61.34 84 GLU A O 1
ATOM 659 N N . GLU A 1 85 ? -30.857 -9.901 56.064 1.00 63.31 85 GLU A N 1
ATOM 660 C CA . GLU A 1 85 ? -29.472 -10.030 55.600 1.00 63.31 85 GLU A CA 1
ATOM 661 C C . GLU A 1 85 ? -28.987 -8.791 54.826 1.00 63.31 85 GLU A C 1
ATOM 663 O O . GLU A 1 85 ? -27.785 -8.521 54.789 1.00 63.31 85 GLU A O 1
ATOM 668 N N . THR A 1 86 ? -29.895 -8.008 54.228 1.00 56.91 86 THR A N 1
ATOM 669 C CA . THR A 1 86 ? -29.548 -6.844 53.389 1.00 56.91 86 THR A CA 1
ATOM 670 C C . THR A 1 86 ? -29.742 -5.491 54.078 1.00 56.91 86 THR A C 1
ATOM 672 O O . THR A 1 86 ? -29.155 -4.490 53.658 1.00 56.91 86 THR A O 1
ATOM 675 N N . ILE A 1 87 ? -30.507 -5.429 55.173 1.00 60.66 87 ILE A N 1
ATOM 676 C CA . ILE A 1 87 ? -30.727 -4.196 55.940 1.00 60.66 87 ILE A CA 1
ATOM 677 C C . ILE A 1 87 ? -29.610 -4.007 56.979 1.00 60.66 87 ILE A C 1
ATOM 679 O O . ILE A 1 87 ? -29.706 -4.445 58.124 1.00 60.66 87 ILE A O 1
ATOM 683 N N . SER A 1 88 ? -28.568 -3.250 56.622 1.00 53.31 88 SER A N 1
ATOM 684 C CA . SER A 1 88 ? -27.620 -2.683 57.597 1.00 53.31 88 SER A CA 1
ATOM 685 C C . SER A 1 88 ? -28.142 -1.339 58.117 1.00 53.31 88 SER A C 1
ATOM 687 O O . SER A 1 88 ? -27.567 -0.276 57.883 1.00 53.31 88 SER A O 1
ATOM 689 N N . SER A 1 89 ? -29.297 -1.354 58.785 1.00 49.53 89 SER A N 1
ATOM 690 C CA . SER A 1 89 ? -29.812 -0.150 59.440 1.00 49.53 89 SER A CA 1
ATOM 691 C C . SER A 1 89 ? -29.078 0.039 60.764 1.00 49.53 89 SER A C 1
ATOM 693 O O . SER A 1 89 ? -29.503 -0.447 61.810 1.00 49.53 89 SER A O 1
ATOM 695 N N . GLN A 1 90 ? -27.950 0.751 60.736 1.00 49.16 90 GLN A N 1
ATOM 696 C CA . GLN A 1 90 ? -27.289 1.187 61.962 1.00 49.16 90 GLN A CA 1
ATOM 697 C C . GLN A 1 90 ? -28.161 2.238 62.654 1.00 49.16 90 GLN A C 1
ATOM 699 O O . GLN A 1 90 ? -28.110 3.424 62.327 1.00 49.16 90 GLN A O 1
ATOM 704 N N . VAL A 1 91 ? -28.957 1.823 63.642 1.00 50.09 91 VAL A N 1
ATOM 705 C CA . VAL A 1 91 ? -29.603 2.765 64.563 1.00 50.09 91 VAL A CA 1
ATOM 706 C C . VAL A 1 91 ? -28.517 3.327 65.479 1.00 50.09 91 VAL A C 1
ATOM 708 O O . VAL A 1 91 ? -28.231 2.789 66.544 1.00 50.09 91 VAL A O 1
ATOM 711 N N . THR A 1 92 ? -27.861 4.399 65.039 1.00 51.34 92 THR A N 1
ATOM 712 C CA . THR A 1 92 ? -26.728 4.999 65.761 1.00 51.34 92 THR A CA 1
ATOM 713 C C . THR A 1 92 ? -27.174 5.800 66.984 1.00 51.34 92 THR A C 1
ATOM 715 O O . THR A 1 92 ? -26.382 5.984 67.904 1.00 51.34 92 THR A O 1
ATOM 718 N N . GLN A 1 93 ? -28.441 6.224 67.051 1.00 48.25 93 GLN A N 1
ATOM 719 C CA . GLN A 1 93 ? -29.005 6.940 68.198 1.00 48.25 93 GLN A CA 1
ATOM 720 C C . GLN A 1 93 ? -30.518 6.726 68.327 1.00 48.25 93 GLN A C 1
ATOM 722 O O . GLN A 1 93 ? -31.268 6.836 67.358 1.00 48.25 93 GLN A O 1
ATOM 727 N N . ILE A 1 94 ? -30.975 6.478 69.558 1.00 53.53 94 ILE A N 1
ATOM 728 C CA . ILE A 1 94 ? -32.388 6.544 69.938 1.00 53.53 94 ILE A CA 1
ATOM 729 C C . ILE A 1 94 ? -32.546 7.769 70.852 1.00 53.53 94 ILE A C 1
ATOM 731 O O . ILE A 1 94 ? -32.333 7.693 72.061 1.00 53.53 94 ILE A O 1
ATOM 735 N N . GLY A 1 95 ? -32.890 8.927 70.275 1.00 65.44 95 GLY A N 1
ATOM 736 C CA . GLY A 1 95 ? -32.807 10.207 71.000 1.00 65.44 95 GLY A CA 1
ATOM 737 C C . GLY A 1 95 ? -31.362 10.514 71.427 1.00 65.44 95 GLY A C 1
ATOM 738 O O . GLY A 1 95 ? -30.435 10.177 70.699 1.00 65.44 95 GLY A O 1
ATOM 739 N N . ASP A 1 96 ? -31.150 11.078 72.620 1.00 54.28 96 ASP A N 1
ATOM 740 C CA . ASP A 1 96 ? -29.804 11.369 73.160 1.00 54.28 96 ASP A CA 1
ATOM 741 C C . ASP A 1 96 ? -29.084 10.138 73.753 1.00 54.28 96 ASP A C 1
ATOM 743 O O . ASP A 1 96 ? -28.024 10.266 74.365 1.00 54.28 96 ASP A O 1
ATOM 747 N N . THR A 1 97 ? -29.652 8.932 73.617 1.00 46.59 97 THR A N 1
ATOM 748 C CA . THR A 1 97 ? -29.081 7.711 74.206 1.00 46.59 97 THR A CA 1
ATOM 749 C C . THR A 1 97 ? -28.486 6.811 73.114 1.00 46.59 97 THR A C 1
ATOM 751 O O . THR A 1 97 ? -29.212 6.409 72.197 1.00 46.59 97 THR A O 1
ATOM 754 N N . PRO A 1 98 ? -27.182 6.474 73.176 1.00 53.22 98 PRO A N 1
ATOM 755 C CA . PRO A 1 98 ? -26.568 5.536 72.241 1.00 53.22 98 PRO A CA 1
ATOM 756 C C . PRO A 1 98 ? -27.083 4.113 72.494 1.00 53.22 98 PRO A C 1
ATOM 758 O O . PRO A 1 98 ? -27.162 3.656 73.637 1.00 53.22 98 PRO A O 1
ATOM 761 N N . VAL A 1 99 ? -27.441 3.408 71.422 1.00 59.28 99 VAL A N 1
ATOM 762 C CA . VAL A 1 99 ? -27.949 2.031 71.481 1.00 59.28 99 VAL A CA 1
ATOM 763 C C . VAL A 1 99 ? -26.765 1.079 71.633 1.00 59.28 99 VAL A C 1
ATOM 765 O O . VAL A 1 99 ? -25.892 1.044 70.775 1.00 59.28 99 VAL A O 1
ATOM 768 N N . GLN A 1 100 ? -26.711 0.313 72.727 1.00 52.12 100 GLN A N 1
ATOM 769 C CA . GLN A 1 100 ? -25.625 -0.653 72.966 1.00 52.12 100 GLN A CA 1
ATOM 770 C C . GLN A 1 100 ? -25.861 -2.036 72.344 1.00 52.12 100 GLN A C 1
ATOM 772 O O . GLN A 1 100 ? -24.959 -2.867 72.374 1.00 52.12 100 GLN A O 1
ATOM 777 N N . ASN A 1 101 ? -27.041 -2.292 71.775 1.00 49.97 101 ASN A N 1
ATOM 778 C CA . ASN A 1 101 ? -27.369 -3.582 71.176 1.00 49.97 101 ASN A CA 1
ATOM 779 C C . ASN A 1 101 ? -27.784 -3.382 69.718 1.00 49.97 101 ASN A C 1
ATOM 781 O O . ASN A 1 101 ? -28.891 -2.934 69.430 1.00 49.97 101 ASN A O 1
ATOM 785 N N . ILE A 1 102 ? -26.853 -3.673 68.814 1.00 52.69 102 ILE A N 1
ATOM 786 C CA . ILE A 1 102 ? -27.084 -3.696 67.373 1.00 52.69 102 ILE A CA 1
ATOM 787 C C . ILE A 1 102 ? -27.497 -5.131 67.048 1.00 52.69 102 ILE A C 1
ATOM 789 O O . ILE A 1 102 ? -26.658 -6.028 67.093 1.00 52.69 102 ILE A O 1
ATOM 793 N N . ILE A 1 103 ? -28.783 -5.356 66.782 1.00 53.38 103 ILE A N 1
ATOM 794 C CA . ILE A 1 103 ? -29.272 -6.633 66.251 1.00 53.38 103 ILE A CA 1
ATOM 795 C C . ILE A 1 103 ? -29.362 -6.454 64.729 1.00 53.38 103 ILE A C 1
ATOM 797 O O . ILE A 1 103 ? -30.130 -5.603 64.276 1.00 53.38 103 ILE A O 1
ATOM 801 N N . PRO A 1 104 ? -28.551 -7.171 63.932 1.00 51.81 104 PRO A N 1
ATOM 802 C CA . PRO A 1 104 ? -28.665 -7.150 62.475 1.00 51.81 104 PRO A CA 1
ATOM 803 C C . PRO A 1 104 ? -30.086 -7.551 62.043 1.00 51.81 104 PRO A C 1
ATOM 805 O O . PRO A 1 104 ? -30.633 -8.501 62.593 1.00 51.81 104 PRO A O 1
ATOM 808 N N . GLY A 1 105 ? -30.683 -6.828 61.090 1.00 55.28 105 GLY A N 1
ATOM 809 C CA . GLY A 1 105 ? -31.972 -7.188 60.480 1.00 55.28 105 GLY A CA 1
ATOM 810 C C . GLY A 1 105 ? -33.242 -6.607 61.120 1.00 55.28 105 GLY A C 1
ATOM 811 O O . GLY A 1 105 ? -34.305 -6.665 60.504 1.00 55.28 105 GLY A O 1
ATOM 812 N N . GLU A 1 106 ? -33.168 -5.974 62.295 1.00 58.78 106 GLU A N 1
ATOM 813 C CA . GLU A 1 106 ? -34.347 -5.349 62.914 1.00 58.78 106 GLU A CA 1
ATOM 814 C C . GLU A 1 106 ? -34.475 -3.865 62.540 1.00 58.78 106 GLU A C 1
ATOM 816 O O . GLU A 1 106 ? -33.640 -3.027 62.889 1.00 58.78 106 GLU A O 1
ATOM 821 N N . THR A 1 107 ? -35.571 -3.507 61.866 1.00 65.38 107 THR A N 1
ATOM 822 C CA . THR A 1 107 ? -35.932 -2.102 61.632 1.00 65.38 107 THR A CA 1
ATOM 823 C C . THR A 1 107 ? -36.908 -1.643 62.708 1.00 65.38 107 THR A C 1
ATOM 825 O O . THR A 1 107 ? -37.940 -2.269 62.936 1.00 65.38 107 THR A O 1
ATOM 828 N N . VAL A 1 108 ? -36.620 -0.523 63.373 1.00 70.88 108 VAL A N 1
ATOM 829 C CA . VAL A 1 108 ? -37.539 0.055 64.364 1.00 70.88 108 VAL A CA 1
ATOM 830 C C . VAL A 1 108 ? -38.517 0.994 63.663 1.00 70.88 108 VAL A C 1
ATOM 832 O O . VAL A 1 108 ? -38.173 2.124 63.317 1.00 70.88 108 VAL A O 1
ATOM 835 N N . VAL A 1 109 ? -39.761 0.552 63.487 1.00 74.56 109 VAL A N 1
ATOM 836 C CA . VAL A 1 109 ? -40.839 1.386 62.938 1.00 74.56 109 VAL A CA 1
ATOM 837 C C . VAL A 1 109 ? -41.586 2.103 64.059 1.00 74.56 109 VAL A C 1
ATOM 839 O O . VAL A 1 109 ? -41.787 1.563 65.146 1.00 74.56 109 VAL A O 1
ATOM 842 N N . THR A 1 110 ? -42.010 3.343 63.819 1.00 81.94 110 THR A N 1
ATOM 843 C CA . THR A 1 110 ? -42.824 4.109 64.778 1.00 81.94 110 THR A CA 1
ATOM 844 C C . THR A 1 110 ? -44.276 4.119 64.323 1.00 81.94 110 THR A C 1
ATOM 846 O O . THR A 1 110 ? -44.571 4.494 63.188 1.00 81.94 110 THR A O 1
ATOM 849 N N . LEU A 1 111 ? -45.197 3.733 65.208 1.00 84.75 111 LEU A N 1
ATOM 850 C CA . LEU A 1 111 ? -46.625 3.746 64.905 1.00 84.75 111 LEU A CA 1
ATOM 851 C C . LEU A 1 111 ? -47.121 5.179 64.681 1.00 84.75 111 LEU A C 1
ATOM 853 O O . LEU A 1 111 ? -47.040 6.022 65.572 1.00 84.75 111 LEU A O 1
ATOM 857 N N . THR A 1 112 ? -47.701 5.450 63.513 1.00 87.12 112 THR A N 1
ATOM 858 C CA . THR A 1 112 ? -48.293 6.759 63.178 1.00 87.12 112 THR A CA 1
ATOM 859 C C . THR A 1 112 ? -49.735 6.914 63.669 1.00 87.12 112 THR A C 1
ATOM 861 O O . THR A 1 112 ? -50.266 8.021 63.697 1.00 87.12 112 THR A O 1
ATOM 864 N N . ARG A 1 113 ? -50.378 5.816 64.085 1.00 88.50 113 ARG A N 1
ATOM 865 C CA . ARG A 1 113 ? -51.752 5.774 64.608 1.00 88.50 113 ARG A CA 1
ATOM 866 C C . ARG A 1 113 ? -51.895 4.695 65.689 1.00 88.50 113 ARG A C 1
ATOM 868 O O . ARG A 1 113 ? -51.123 3.738 65.654 1.00 88.50 113 ARG A O 1
ATOM 875 N N . PRO A 1 114 ? -52.869 4.805 66.615 1.00 88.44 114 PRO A N 1
ATOM 876 C CA . PRO A 1 114 ? -53.122 3.756 67.596 1.00 88.44 114 PRO A CA 1
ATOM 877 C C . PRO A 1 114 ? -53.523 2.431 66.930 1.00 88.44 114 PRO A C 1
ATOM 879 O O . PRO A 1 114 ? -54.378 2.426 66.042 1.00 88.44 114 PRO A O 1
ATOM 882 N N . VAL A 1 115 ? -52.928 1.317 67.364 1.00 89.69 115 VAL A N 1
ATOM 883 C CA . VAL A 1 115 ? -53.184 -0.030 66.821 1.00 89.69 115 VAL A CA 1
ATOM 884 C C . VAL A 1 115 ? -53.812 -0.911 67.909 1.00 89.69 115 VAL A C 1
ATOM 886 O O . VAL A 1 115 ? -53.157 -1.163 68.922 1.00 89.69 115 VAL A O 1
ATOM 889 N N . PRO A 1 116 ? -55.067 -1.375 67.753 1.00 88.94 116 PRO A N 1
ATOM 890 C CA . PRO A 1 116 ? -55.677 -2.322 68.682 1.00 88.94 116 PRO A CA 1
ATOM 891 C C . PRO A 1 116 ? -55.114 -3.736 68.470 1.00 88.94 116 PRO A C 1
ATOM 893 O O . PRO A 1 116 ? -55.017 -4.212 67.342 1.00 88.94 116 PRO A O 1
ATOM 896 N N . ILE A 1 117 ? -54.782 -4.417 69.562 1.00 85.81 117 ILE A N 1
ATOM 897 C CA . ILE A 1 117 ? -54.294 -5.797 69.616 1.00 85.81 117 ILE A CA 1
ATOM 898 C C . ILE A 1 117 ? -55.214 -6.587 70.546 1.00 85.81 117 ILE A C 1
ATOM 900 O O . ILE A 1 117 ? -55.560 -6.121 71.632 1.00 85.81 117 ILE A O 1
ATOM 904 N N . SER A 1 118 ? -55.601 -7.792 70.133 1.00 86.50 118 SER A N 1
ATOM 905 C CA . SER A 1 118 ? -56.333 -8.735 70.978 1.00 86.50 118 SER A CA 1
ATOM 906 C C . SER A 1 118 ? -55.434 -9.925 71.288 1.00 86.50 118 SER A C 1
ATOM 908 O O . SER A 1 118 ? -54.959 -10.595 70.374 1.00 86.50 118 SER A O 1
ATOM 910 N N . ILE A 1 119 ? -55.165 -10.159 72.571 1.00 82.81 119 ILE A N 1
ATOM 911 C CA . ILE A 1 119 ? -54.356 -11.280 73.049 1.00 82.81 119 ILE A CA 1
ATOM 912 C C . ILE A 1 119 ? -55.304 -12.294 73.676 1.00 82.81 119 ILE A C 1
ATOM 914 O O . ILE A 1 119 ? -55.966 -12.005 74.674 1.00 82.81 119 ILE A O 1
ATOM 918 N N . THR A 1 120 ? -55.359 -13.489 73.100 1.00 83.25 120 THR A N 1
ATOM 919 C CA . THR A 1 120 ? -56.091 -14.636 73.646 1.00 83.25 120 THR A CA 1
ATOM 920 C C . THR A 1 120 ? -55.138 -15.546 74.406 1.00 83.25 120 THR A C 1
ATOM 922 O O . THR A 1 120 ? -54.039 -15.815 73.925 1.00 83.25 120 THR A O 1
ATOM 925 N N . GLY A 1 121 ? -55.553 -16.054 75.566 1.00 79.19 121 GLY A N 1
ATOM 926 C CA . GLY A 1 121 ? -54.724 -16.976 76.345 1.00 79.19 121 GLY A CA 1
ATOM 927 C C . GLY A 1 121 ? -53.746 -16.296 77.304 1.00 79.19 121 GLY A C 1
ATOM 928 O O . GLY A 1 121 ? -52.828 -16.945 77.799 1.00 79.19 121 GLY A O 1
ATOM 929 N N . ALA A 1 122 ? -53.923 -15.000 77.574 1.00 79.12 122 ALA A N 1
ATOM 930 C CA . ALA A 1 122 ? -53.006 -14.248 78.418 1.00 79.12 122 ALA A CA 1
ATOM 931 C C . ALA A 1 122 ? -53.042 -14.755 79.868 1.00 79.12 122 ALA A C 1
ATOM 933 O O . ALA A 1 122 ? -54.113 -14.997 80.437 1.00 79.12 122 ALA A O 1
ATOM 934 N N . PHE A 1 123 ? -51.859 -14.881 80.466 1.00 83.69 123 PHE A N 1
ATOM 935 C CA . PHE A 1 123 ? -51.695 -15.017 81.906 1.00 83.69 123 PHE A CA 1
ATOM 936 C C . PHE A 1 123 ? -51.519 -13.621 82.500 1.00 83.69 123 PHE A C 1
ATOM 938 O O . PHE A 1 123 ? -50.566 -12.920 82.162 1.00 83.69 123 PHE A O 1
ATOM 945 N N . ILE A 1 124 ? -52.451 -13.207 83.353 1.00 81.31 124 ILE A N 1
ATOM 946 C CA . ILE A 1 124 ? -52.384 -11.919 84.043 1.00 81.31 124 ILE A CA 1
ATOM 947 C C . ILE A 1 124 ? -52.152 -12.207 85.516 1.00 81.31 124 ILE A C 1
ATOM 949 O O . ILE A 1 124 ? -53.023 -12.780 86.170 1.00 81.31 124 ILE A O 1
ATOM 953 N N . ASP A 1 125 ? -51.001 -11.785 86.027 1.00 84.06 125 ASP A N 1
ATOM 954 C CA . ASP A 1 125 ? -50.717 -11.767 87.456 1.00 84.06 125 ASP A CA 1
ATOM 955 C C . ASP A 1 125 ? -50.812 -10.327 87.965 1.00 84.06 125 ASP A C 1
ATOM 957 O O . ASP A 1 125 ? -49.940 -9.496 87.711 1.00 84.06 125 ASP A O 1
ATOM 961 N N . ALA A 1 126 ? -51.915 -10.023 88.647 1.00 80.62 126 ALA A N 1
ATOM 962 C CA . ALA A 1 126 ? -52.141 -8.748 89.317 1.00 80.62 126 ALA A CA 1
ATOM 963 C C . ALA A 1 126 ? -51.984 -8.888 90.843 1.00 80.62 126 ALA A C 1
ATOM 965 O O . ALA A 1 126 ? -52.702 -8.248 91.610 1.00 80.62 126 ALA A O 1
ATOM 966 N N . GLY A 1 127 ? -51.070 -9.751 91.302 1.00 81.62 127 GLY A N 1
ATOM 967 C CA . GLY A 1 127 ? -50.696 -9.930 92.705 1.00 81.62 127 GLY A CA 1
ATOM 968 C C . GLY A 1 127 ? -51.724 -10.712 93.522 1.00 81.62 127 GLY A C 1
ATOM 969 O O . GLY A 1 127 ? -51.432 -11.795 94.016 1.00 81.62 127 GLY A O 1
ATOM 970 N N . ASN A 1 128 ? -52.938 -10.181 93.677 1.00 80.19 128 ASN A N 1
ATOM 971 C CA . ASN A 1 128 ? -54.042 -10.858 94.369 1.00 80.19 128 ASN A CA 1
ATOM 972 C C . ASN A 1 128 ? -55.044 -11.535 93.415 1.00 80.19 128 ASN A C 1
ATOM 974 O O . ASN A 1 128 ? -55.992 -12.168 93.880 1.00 80.19 128 ASN A O 1
ATOM 978 N N . LEU A 1 129 ? -54.847 -11.410 92.101 1.00 76.31 129 LEU A N 1
ATOM 979 C CA . LEU A 1 129 ? -55.699 -11.990 91.069 1.00 76.31 129 LEU A CA 1
ATOM 980 C C . LEU A 1 129 ? -54.826 -12.581 89.960 1.00 76.31 129 LEU A C 1
ATOM 982 O O . LEU A 1 129 ? -54.116 -11.850 89.272 1.00 76.31 129 LEU A O 1
ATOM 986 N N . GLN A 1 130 ? -54.915 -13.900 89.786 1.00 83.44 130 GLN A N 1
ATOM 987 C CA . GLN A 1 130 ? -54.311 -14.616 88.667 1.00 83.44 130 GLN A CA 1
ATOM 988 C C . GLN A 1 130 ? -55.410 -15.039 87.697 1.00 83.44 130 GLN A C 1
ATOM 990 O O . GLN A 1 130 ? -56.253 -15.879 88.018 1.00 83.44 130 GLN A O 1
ATOM 995 N N . LEU A 1 131 ? -55.418 -14.438 86.510 1.00 80.38 131 LEU A N 1
ATOM 996 C CA . LEU A 1 131 ? -56.308 -14.828 85.422 1.00 80.38 131 LEU A CA 1
ATOM 997 C C . LEU A 1 131 ? -55.502 -15.676 84.445 1.00 80.38 131 LEU A C 1
ATOM 999 O O . LEU A 1 131 ? -54.537 -15.208 83.845 1.00 80.38 131 LEU A O 1
ATOM 1003 N N . THR A 1 132 ? -55.903 -16.934 84.300 1.00 81.56 132 THR A N 1
ATOM 1004 C CA . THR A 1 132 ? -55.382 -17.835 83.272 1.00 81.56 132 THR A CA 1
ATOM 1005 C C . THR A 1 132 ? -56.328 -17.814 82.075 1.00 81.56 132 THR A C 1
ATOM 1007 O O . THR A 1 132 ? -57.544 -17.722 82.236 1.00 81.56 132 THR A O 1
ATOM 1010 N N . ASN A 1 133 ? -55.772 -17.891 80.865 1.00 83.62 133 ASN A N 1
ATOM 1011 C CA . ASN A 1 133 ? -56.534 -17.939 79.616 1.00 83.62 133 ASN A CA 1
ATOM 1012 C C . ASN A 1 133 ? -57.452 -16.717 79.362 1.00 83.62 133 ASN A C 1
ATOM 1014 O O . ASN A 1 133 ? -58.525 -16.844 78.770 1.00 83.62 133 ASN A O 1
ATOM 1018 N N . ALA A 1 134 ? -57.056 -15.523 79.817 1.00 80.81 134 ALA A N 1
ATOM 1019 C CA . ALA A 1 134 ? -57.843 -14.308 79.618 1.00 80.81 134 ALA A CA 1
ATOM 1020 C C . ALA A 1 134 ? -57.756 -13.802 78.168 1.00 80.81 134 ALA A C 1
ATOM 1022 O O . ALA A 1 134 ? -56.734 -13.961 77.497 1.00 80.81 134 ALA A O 1
ATOM 1023 N N . THR A 1 135 ? -58.828 -13.160 77.695 1.00 84.06 135 THR A N 1
ATOM 1024 C CA . THR A 1 135 ? -58.806 -12.372 76.454 1.00 84.06 135 THR A 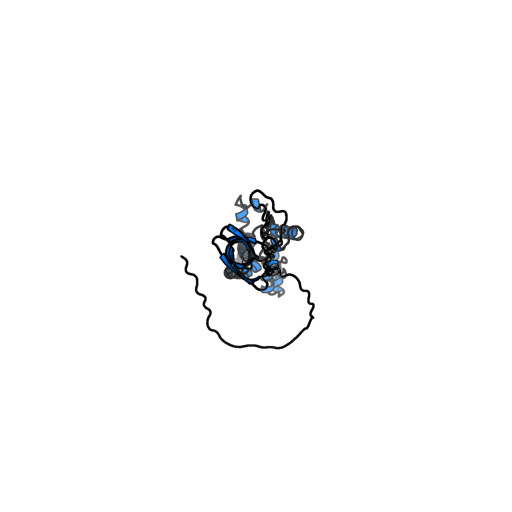CA 1
ATOM 1025 C C . THR A 1 135 ? -58.649 -10.902 76.817 1.00 84.06 135 THR A C 1
ATOM 1027 O O . THR A 1 135 ? -59.497 -10.349 77.516 1.00 84.06 135 THR A O 1
ATOM 1030 N N . VAL A 1 136 ? -57.566 -10.274 76.364 1.00 84.12 136 VAL A N 1
ATOM 1031 C CA . VAL A 1 136 ? -57.240 -8.876 76.669 1.00 84.12 136 VAL A CA 1
ATOM 1032 C C . VAL A 1 136 ? -57.190 -8.086 75.373 1.00 84.12 136 VAL A C 1
ATOM 1034 O O . VAL A 1 136 ? -56.506 -8.476 74.433 1.00 84.12 136 VAL A O 1
ATOM 1037 N N . ASN A 1 137 ? -57.886 -6.953 75.339 1.00 86.12 137 ASN A N 1
ATOM 1038 C CA . ASN A 1 137 ? -57.787 -5.995 74.245 1.00 86.12 137 ASN A CA 1
ATOM 1039 C C . ASN A 1 137 ? -56.905 -4.831 74.703 1.00 86.12 137 ASN A C 1
ATOM 1041 O O . ASN A 1 137 ? -57.246 -4.136 75.660 1.00 86.12 137 ASN A O 1
ATOM 1045 N N . ILE A 1 138 ? -55.770 -4.638 74.040 1.00 85.81 138 ILE A N 1
ATOM 1046 C CA . ILE A 1 138 ? -54.780 -3.602 74.346 1.00 85.81 138 ILE A CA 1
ATOM 1047 C C . ILE A 1 138 ? -54.646 -2.711 73.116 1.00 85.81 138 ILE A C 1
ATOM 1049 O O . ILE A 1 138 ? -54.497 -3.213 72.009 1.00 85.81 138 ILE A O 1
ATOM 1053 N N . THR A 1 139 ? -54.661 -1.392 73.285 1.00 88.88 139 THR A N 1
ATOM 1054 C CA . THR A 1 139 ? -54.380 -0.459 72.185 1.00 88.88 139 THR A CA 1
ATOM 1055 C C . THR A 1 139 ? -52.971 0.086 72.345 1.00 88.88 139 THR A C 1
ATOM 1057 O O . THR A 1 139 ? -52.691 0.779 73.323 1.00 88.88 139 THR A O 1
ATOM 1060 N N . LEU A 1 140 ? -52.091 -0.198 71.385 1.00 89.75 140 LEU A N 1
ATOM 1061 C CA . LEU A 1 140 ? -50.780 0.440 71.324 1.00 89.75 140 LEU A CA 1
ATOM 1062 C C . LEU A 1 140 ? -50.957 1.896 70.873 1.00 89.75 140 LEU A C 1
ATOM 1064 O O . LEU A 1 140 ? -51.557 2.120 69.818 1.00 89.75 140 LEU A O 1
ATOM 1068 N N . PRO A 1 141 ? -50.492 2.894 71.643 1.00 87.88 141 PRO A N 1
ATOM 1069 C CA . PRO A 1 141 ? -50.626 4.294 71.266 1.00 87.88 141 PRO A CA 1
ATOM 1070 C C . PRO A 1 141 ? -49.755 4.650 70.051 1.00 87.88 141 PRO A C 1
ATOM 1072 O O . PRO A 1 141 ? -48.759 3.995 69.743 1.00 87.88 141 PRO A O 1
ATOM 1075 N N . ALA A 1 142 ? -50.117 5.732 69.357 1.00 86.56 142 ALA A N 1
ATOM 1076 C CA . ALA A 1 142 ? -49.227 6.324 68.361 1.00 86.56 142 ALA A CA 1
ATOM 1077 C C . ALA A 1 142 ? -47.905 6.749 69.030 1.00 86.56 142 ALA A C 1
ATOM 1079 O O . ALA A 1 142 ? -47.894 7.168 70.187 1.00 86.56 142 ALA A O 1
ATOM 1080 N N . GLY A 1 143 ? -46.791 6.623 68.314 1.00 82.88 143 GLY A N 1
ATOM 1081 C CA . GLY A 1 143 ? -45.450 6.862 68.847 1.00 82.88 143 GLY A CA 1
ATOM 1082 C C . GLY A 1 143 ? -44.795 5.643 69.505 1.00 82.88 143 GLY A C 1
ATOM 1083 O O . GLY A 1 143 ? -43.601 5.700 69.799 1.00 82.88 143 GLY A O 1
ATOM 1084 N N . THR A 1 144 ? -45.512 4.527 69.699 1.00 86.00 144 THR A N 1
ATOM 1085 C CA . THR A 1 144 ? -44.876 3.262 70.095 1.00 86.00 144 THR A CA 1
ATOM 1086 C C . THR A 1 144 ? -43.928 2.798 68.990 1.00 86.00 144 THR A C 1
ATOM 1088 O O . THR A 1 144 ? -44.286 2.768 67.812 1.00 86.00 144 THR A O 1
ATOM 1091 N N . ARG A 1 145 ? -42.700 2.463 69.384 1.00 80.44 145 ARG A N 1
ATOM 1092 C CA . ARG A 1 145 ? -41.654 1.940 68.507 1.00 80.44 145 ARG A CA 1
ATOM 1093 C C . ARG A 1 145 ? -41.695 0.421 68.542 1.00 80.44 145 ARG A C 1
ATOM 1095 O O . ARG A 1 145 ? -41.661 -0.150 69.630 1.00 80.44 145 ARG A O 1
ATOM 1102 N N . LEU A 1 146 ? -41.783 -0.209 67.379 1.00 80.69 146 LEU A N 1
ATOM 1103 C CA . LEU A 1 146 ? -41.828 -1.658 67.239 1.00 80.69 146 LEU A CA 1
ATOM 1104 C C . LEU A 1 146 ? -40.638 -2.122 66.396 1.00 80.69 146 LEU A C 1
ATOM 1106 O O . LEU A 1 146 ? -40.464 -1.600 65.292 1.00 80.69 146 LEU A O 1
ATOM 1110 N N . PRO A 1 147 ? -39.827 -3.074 66.884 1.00 76.69 147 PRO A N 1
ATOM 1111 C CA . PRO A 1 147 ? -38.903 -3.790 66.022 1.00 76.69 147 PRO A CA 1
ATOM 1112 C C . PRO A 1 147 ? -39.720 -4.678 65.081 1.00 76.69 147 PRO A C 1
ATOM 1114 O O . PRO A 1 147 ? -40.616 -5.405 65.516 1.00 76.69 147 PRO A O 1
ATOM 1117 N N . VAL A 1 148 ? -39.452 -4.573 63.786 1.00 73.00 148 VAL A N 1
ATOM 1118 C CA . VAL A 1 148 ? -40.049 -5.425 62.759 1.00 73.00 148 VAL A CA 1
ATOM 1119 C C . VAL A 1 148 ? -38.955 -5.944 61.837 1.00 73.00 148 VAL A C 1
ATOM 1121 O O . VAL A 1 148 ? -38.028 -5.211 61.483 1.00 73.00 148 VAL A O 1
ATOM 1124 N N . ALA A 1 149 ? -39.097 -7.201 61.433 1.00 72.62 149 ALA A N 1
ATOM 1125 C CA . ALA A 1 149 ? -38.397 -7.746 60.284 1.00 72.62 149 ALA A CA 1
ATOM 1126 C C . ALA A 1 149 ? -39.150 -7.302 59.025 1.00 72.62 149 ALA A C 1
ATOM 1128 O O . ALA A 1 149 ? -40.366 -7.497 58.919 1.00 72.62 149 ALA A O 1
ATOM 1129 N N . LEU A 1 150 ? -38.451 -6.642 58.106 1.00 71.25 150 LEU A N 1
ATOM 1130 C CA . LEU A 1 150 ? -39.004 -6.236 56.818 1.00 71.25 150 LEU A CA 1
ATOM 1131 C C . LEU A 1 150 ? -38.536 -7.242 55.770 1.00 71.25 150 LEU A C 1
ATOM 1133 O O . LEU A 1 150 ? -37.340 -7.473 55.683 1.00 71.25 150 LEU A O 1
ATOM 1137 N N . ASP A 1 151 ? -39.464 -7.808 54.999 1.00 74.75 151 ASP A N 1
ATOM 1138 C CA . ASP A 1 151 ? -39.179 -8.666 53.844 1.00 74.75 151 ASP A CA 1
ATOM 1139 C C . ASP A 1 151 ? -39.940 -8.107 52.634 1.00 74.75 151 ASP A C 1
ATOM 1141 O O . ASP A 1 151 ? -41.163 -8.243 52.524 1.00 74.75 151 ASP A O 1
ATOM 1145 N N . LEU A 1 152 ? -39.237 -7.352 51.789 1.00 78.31 152 LEU A N 1
ATOM 1146 C CA . LEU A 1 152 ? -39.799 -6.668 50.626 1.00 78.31 152 LEU A CA 1
ATOM 1147 C C . LEU A 1 152 ? -38.843 -6.761 49.434 1.00 78.31 152 LEU A C 1
ATOM 1149 O O . LEU A 1 152 ? -37.663 -6.462 49.556 1.00 78.31 152 LEU A O 1
ATOM 1153 N N . ALA A 1 153 ? -39.369 -7.083 48.255 1.00 75.12 153 ALA A N 1
ATOM 1154 C CA . ALA A 1 153 ? -38.639 -6.997 46.994 1.00 75.12 153 ALA A CA 1
ATOM 1155 C C . ALA A 1 153 ? -38.964 -5.669 46.295 1.00 75.12 153 ALA A C 1
ATOM 1157 O O . ALA A 1 153 ? -40.120 -5.420 45.941 1.00 75.12 153 ALA A O 1
ATOM 1158 N N . VAL A 1 154 ? -37.962 -4.805 46.115 1.00 79.31 154 VAL A N 1
ATOM 1159 C CA . VAL A 1 154 ? -38.119 -3.541 45.384 1.00 79.31 154 VAL A CA 1
ATOM 1160 C C . VAL A 1 154 ? -37.539 -3.700 43.985 1.00 79.31 154 VAL A C 1
ATOM 1162 O O . VAL A 1 154 ? -36.371 -4.049 43.828 1.00 79.31 154 VAL A O 1
ATOM 1165 N N . GLN A 1 155 ? -38.359 -3.417 42.973 1.00 78.75 155 GLN A N 1
ATOM 1166 C CA . GLN A 1 155 ? -37.924 -3.360 41.579 1.00 78.75 155 GLN A CA 1
ATOM 1167 C C . GLN A 1 155 ? -37.412 -1.954 41.271 1.00 78.75 155 GLN A C 1
ATOM 1169 O O . GLN A 1 155 ? -38.103 -0.967 41.535 1.00 78.75 155 GLN A O 1
ATOM 1174 N N . LEU A 1 156 ? -36.195 -1.874 40.745 1.00 79.69 156 LEU A N 1
ATOM 1175 C CA . LEU A 1 156 ? -35.582 -0.646 40.270 1.00 79.69 156 LEU A CA 1
ATOM 1176 C C . LEU A 1 156 ? -35.354 -0.760 38.765 1.00 79.69 156 LEU A C 1
ATOM 1178 O O . LEU A 1 156 ? -34.488 -1.518 38.333 1.00 79.69 156 LEU A O 1
ATOM 1182 N N . ASP A 1 157 ? -36.100 0.032 38.004 1.00 83.94 157 ASP A N 1
ATOM 1183 C CA . ASP A 1 157 ? -35.912 0.204 36.566 1.00 83.94 157 ASP A CA 1
ATOM 1184 C C . ASP A 1 157 ? -35.140 1.505 36.329 1.00 83.94 157 ASP A C 1
ATOM 1186 O O . ASP A 1 157 ? -35.608 2.594 36.677 1.00 83.94 157 ASP A O 1
ATOM 1190 N N . THR A 1 158 ? -33.927 1.407 35.788 1.00 83.38 158 THR A N 1
ATOM 1191 C CA . THR A 1 158 ? -33.095 2.578 35.488 1.00 83.38 158 THR A CA 1
ATOM 1192 C C . THR A 1 158 ? -32.331 2.396 34.181 1.00 83.38 158 THR A C 1
ATOM 1194 O O . THR A 1 158 ? -31.983 1.280 33.798 1.00 83.38 158 THR A O 1
ATOM 1197 N N . GLU A 1 159 ? -32.074 3.504 33.493 1.00 84.62 159 GLU A N 1
ATOM 1198 C CA . GLU A 1 159 ? -31.263 3.549 32.278 1.00 84.62 159 GLU A CA 1
ATOM 1199 C C . GLU A 1 159 ? -29.906 4.151 32.632 1.00 84.62 159 GLU A C 1
ATOM 1201 O O . GLU A 1 159 ? -29.824 5.282 33.122 1.00 84.62 159 GLU A O 1
ATOM 1206 N N . ILE A 1 160 ? -28.833 3.392 32.407 1.00 84.56 160 ILE A N 1
ATOM 1207 C CA . ILE A 1 160 ? -27.470 3.886 32.614 1.00 84.56 160 ILE A CA 1
ATOM 1208 C C . ILE A 1 160 ? -26.910 4.326 31.257 1.00 84.56 160 ILE A C 1
ATOM 1210 O O . ILE A 1 160 ? -26.878 3.508 30.331 1.00 84.56 160 ILE A O 1
ATOM 1214 N N . PRO A 1 161 ? -26.465 5.591 31.110 1.00 84.69 161 PRO A N 1
ATOM 1215 C CA . PRO A 1 161 ? -25.789 6.029 29.901 1.00 84.69 161 PRO A CA 1
ATOM 1216 C C . PRO A 1 161 ? -24.404 5.385 29.831 1.00 84.69 161 PRO A C 1
ATOM 1218 O O . PRO A 1 161 ? -23.588 5.515 30.747 1.00 84.69 161 PRO A O 1
ATOM 1221 N N . VAL A 1 162 ? -24.138 4.709 28.724 1.00 82.56 162 VAL A N 1
ATOM 1222 C CA . VAL A 1 162 ? -22.842 4.140 28.373 1.00 82.56 162 VAL A CA 1
ATOM 1223 C C . VAL A 1 162 ? -22.281 4.992 27.241 1.00 82.56 162 VAL A C 1
ATOM 1225 O O . VAL A 1 162 ? -22.909 5.110 26.195 1.00 82.56 162 VAL A O 1
ATOM 1228 N N . ASN A 1 163 ? -21.120 5.602 27.477 1.00 82.19 163 ASN A N 1
ATOM 1229 C CA . ASN A 1 163 ? -20.338 6.282 26.446 1.00 82.19 163 ASN A CA 1
ATOM 1230 C C . ASN A 1 163 ? -19.056 5.462 26.302 1.00 82.19 163 ASN A C 1
ATOM 1232 O O . ASN A 1 163 ? -18.245 5.426 27.233 1.00 82.19 163 ASN A O 1
ATOM 1236 N N . LEU A 1 164 ? -18.932 4.733 25.199 1.00 80.62 164 LEU A N 1
ATOM 1237 C CA . LEU A 1 164 ? -17.796 3.864 24.917 1.00 80.62 164 LEU A CA 1
ATOM 1238 C C . LEU A 1 164 ? -17.205 4.259 23.569 1.00 80.62 164 LEU A C 1
ATOM 1240 O O . LEU A 1 164 ? -17.876 4.157 22.553 1.00 80.62 164 LEU A O 1
ATOM 1244 N N . ASP A 1 165 ? -15.940 4.648 23.548 1.00 72.88 165 ASP A N 1
ATOM 1245 C CA . ASP A 1 165 ? -15.208 4.796 22.296 1.00 72.88 165 ASP A CA 1
ATOM 1246 C C . ASP A 1 165 ? -14.686 3.420 21.871 1.00 72.88 165 ASP A C 1
ATOM 1248 O O . ASP A 1 165 ? -13.883 2.804 22.574 1.00 72.88 165 ASP A O 1
ATOM 1252 N N . VAL A 1 166 ? -15.163 2.918 20.733 1.00 73.62 166 VAL A N 1
ATOM 1253 C CA . VAL A 1 166 ? -14.737 1.639 20.156 1.00 73.62 166 VAL A CA 1
ATOM 1254 C C . VAL A 1 166 ? -13.864 1.927 18.948 1.00 73.62 166 VAL A C 1
ATOM 1256 O O . VAL A 1 166 ? -14.310 2.537 17.979 1.00 73.62 166 VAL A O 1
ATOM 1259 N N . ARG A 1 167 ? -12.607 1.488 18.978 1.00 70.56 167 ARG A N 1
ATOM 1260 C CA . ARG A 1 167 ? -11.747 1.536 17.795 1.00 70.56 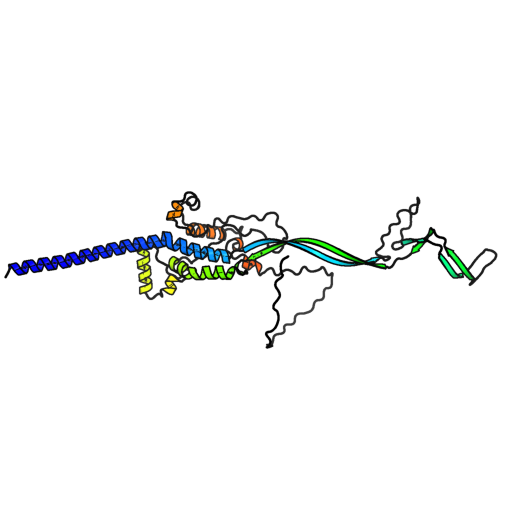167 ARG A CA 1
ATOM 1261 C C . ARG A 1 167 ? -12.171 0.434 16.828 1.00 70.56 167 ARG A C 1
ATOM 1263 O O . ARG A 1 167 ? -12.284 -0.722 17.223 1.00 70.56 167 ARG A O 1
ATOM 1270 N N . ALA A 1 168 ? -12.414 0.806 15.583 1.00 74.25 168 ALA A N 1
ATOM 1271 C CA . ALA A 1 168 ? -12.674 -0.098 14.482 1.00 74.25 168 ALA A CA 1
ATOM 1272 C C . ALA A 1 168 ? -11.542 0.049 13.476 1.00 74.25 168 ALA A C 1
ATOM 1274 O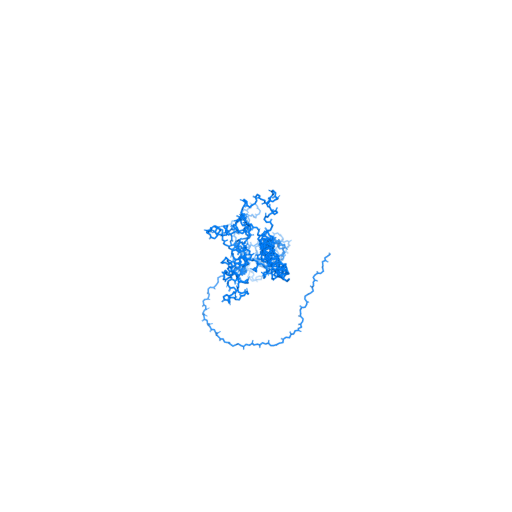 O . ALA A 1 168 ? -11.124 1.162 13.147 1.00 74.25 168 ALA A O 1
ATOM 1275 N N . ILE A 1 169 ? -11.062 -1.089 12.998 1.00 76.44 169 ILE A N 1
ATOM 1276 C CA . ILE A 1 169 ? -10.067 -1.129 11.950 1.00 76.44 169 ILE A CA 1
ATOM 1277 C C . ILE A 1 169 ? -10.679 -1.865 10.769 1.00 76.44 169 ILE A C 1
ATOM 1279 O O . ILE A 1 169 ? -11.184 -2.971 10.929 1.00 76.44 169 ILE A O 1
ATOM 1283 N N . ILE A 1 170 ? -10.733 -1.184 9.629 1.00 83.31 170 ILE A N 1
ATOM 1284 C CA . ILE A 1 170 ? -11.494 -1.610 8.459 1.00 83.31 170 ILE A CA 1
ATOM 1285 C C . ILE A 1 170 ? -10.519 -1.700 7.283 1.00 83.31 170 ILE A C 1
ATOM 1287 O O . ILE A 1 170 ? -10.137 -0.653 6.743 1.00 83.31 170 ILE A O 1
ATOM 1291 N N . PRO A 1 171 ? -10.089 -2.908 6.894 1.00 86.38 171 PRO A N 1
ATOM 1292 C CA . PRO A 1 171 ? -9.309 -3.103 5.680 1.00 86.38 171 PRO A CA 1
ATOM 1293 C C . PRO A 1 171 ? -10.120 -2.686 4.453 1.00 86.38 171 PRO A C 1
ATOM 1295 O O . PRO A 1 171 ? -11.316 -2.964 4.378 1.00 86.38 171 PRO A O 1
ATOM 1298 N N . LEU A 1 172 ? -9.504 -1.988 3.495 1.00 90.31 172 LEU A N 1
ATOM 1299 C CA . LEU A 1 172 ? -10.228 -1.471 2.332 1.00 90.31 172 LEU A CA 1
ATOM 1300 C C . LEU A 1 172 ? -10.681 -2.576 1.375 1.00 90.31 172 LEU A C 1
ATOM 1302 O O . LEU A 1 172 ? -11.773 -2.433 0.814 1.00 90.31 172 LEU A O 1
ATOM 1306 N N . ARG A 1 173 ? -9.932 -3.680 1.269 1.00 87.81 173 ARG A N 1
ATOM 1307 C CA . ARG A 1 173 ? -10.337 -4.879 0.515 1.00 87.81 173 ARG A CA 1
ATOM 1308 C C . ARG A 1 173 ? -11.634 -5.534 1.016 1.00 87.81 173 ARG A C 1
ATOM 1310 O O . ARG A 1 173 ? -12.372 -6.117 0.232 1.00 87.81 173 ARG A O 1
ATOM 1317 N N . ASP A 1 174 ? -11.972 -5.362 2.296 1.00 89.00 174 ASP A N 1
ATOM 1318 C CA . ASP A 1 174 ? -13.225 -5.870 2.883 1.00 89.00 174 ASP A CA 1
ATOM 1319 C C . ASP A 1 174 ? -14.407 -4.906 2.706 1.00 89.00 174 ASP A C 1
ATOM 1321 O O . ASP A 1 174 ? -15.528 -5.148 3.168 1.00 89.00 174 ASP A O 1
ATOM 1325 N N . THR A 1 175 ? -14.178 -3.770 2.049 1.00 90.44 175 THR A N 1
ATOM 1326 C CA . THR A 1 175 ? -15.208 -2.768 1.788 1.00 90.44 175 THR A CA 1
ATOM 1327 C C . THR A 1 175 ? -15.676 -2.804 0.341 1.00 90.44 175 THR A C 1
ATOM 1329 O O . THR A 1 175 ? -15.037 -3.346 -0.549 1.00 90.44 175 THR A O 1
ATOM 1332 N N . GLN A 1 176 ? -16.769 -2.095 0.061 1.00 91.38 176 GLN A N 1
ATOM 1333 C CA . GLN A 1 176 ? -17.243 -1.871 -1.309 1.00 91.38 176 GLN A CA 1
ATOM 1334 C C . GLN A 1 176 ? -16.273 -1.044 -2.176 1.00 91.38 176 GLN A C 1
ATOM 1336 O O . GLN A 1 176 ? -16.525 -0.869 -3.367 1.00 91.38 176 GLN A O 1
ATOM 1341 N N . LEU A 1 177 ? -15.211 -0.473 -1.591 1.00 93.38 177 LEU A N 1
ATOM 1342 C CA . LEU A 1 177 ? -14.168 0.215 -2.349 1.00 93.38 177 LEU A CA 1
ATOM 1343 C C . LEU A 1 177 ? -13.149 -0.754 -2.962 1.00 93.38 177 LEU A C 1
ATOM 1345 O O . LEU A 1 177 ? -12.430 -0.331 -3.862 1.00 93.38 177 LEU A O 1
ATOM 1349 N N . HIS A 1 178 ? -13.138 -2.025 -2.555 1.00 93.81 178 HIS A N 1
ATOM 1350 C CA . HIS A 1 178 ? -12.324 -3.069 -3.174 1.00 93.81 178 HIS A CA 1
ATOM 1351 C C . HIS A 1 178 ? -12.593 -3.179 -4.678 1.00 93.81 178 HIS A C 1
ATOM 1353 O O . HIS A 1 178 ? -11.695 -2.941 -5.476 1.00 93.81 178 HIS A O 1
ATOM 1359 N N . ASP A 1 179 ? -13.851 -3.402 -5.080 1.00 95.44 179 ASP A N 1
ATOM 1360 C CA . ASP A 1 179 ? -14.236 -3.596 -6.485 1.00 95.44 179 ASP A CA 1
ATOM 1361 C C . ASP A 1 179 ? -13.645 -2.537 -7.448 1.00 95.44 179 ASP A C 1
ATOM 1363 O O . ASP A 1 179 ? -13.061 -2.907 -8.476 1.00 95.44 179 ASP A O 1
ATOM 1367 N N . PRO A 1 180 ? -13.767 -1.211 -7.192 1.00 95.00 180 PRO A N 1
ATOM 1368 C CA . PRO A 1 180 ? -13.161 -0.213 -8.067 1.00 95.00 180 PRO A CA 1
ATOM 1369 C C . PRO A 1 180 ? -11.627 -0.167 -7.996 1.00 95.00 180 PRO A C 1
ATOM 1371 O O . PRO A 1 180 ? -11.016 0.184 -9.009 1.00 95.00 180 PRO A O 1
ATOM 1374 N N . PHE A 1 181 ? -10.998 -0.488 -6.860 1.00 93.81 181 PHE A N 1
ATOM 1375 C CA . PHE A 1 181 ? -9.535 -0.532 -6.741 1.00 93.81 181 PHE A CA 1
ATOM 1376 C C . PHE A 1 181 ? -8.946 -1.763 -7.429 1.00 93.81 181 PHE A C 1
ATOM 1378 O O . PHE A 1 181 ? -8.040 -1.609 -8.247 1.00 93.81 181 PHE A O 1
ATOM 1385 N N . GLU A 1 182 ? -9.523 -2.942 -7.213 1.00 94.50 182 GLU A N 1
ATOM 1386 C CA . GLU A 1 182 ? -9.154 -4.184 -7.893 1.00 94.50 182 GLU A CA 1
ATOM 1387 C C . GLU A 1 182 ? -9.319 -4.033 -9.412 1.00 94.50 182 GLU A C 1
ATOM 1389 O O . GLU A 1 182 ? -8.405 -4.322 -10.181 1.00 94.50 182 GLU A O 1
ATOM 1394 N N . THR A 1 183 ? -10.443 -3.471 -9.871 1.00 94.94 183 THR A N 1
ATOM 1395 C CA . THR A 1 183 ? -10.657 -3.204 -11.305 1.00 94.94 183 THR A CA 1
ATOM 1396 C C . THR A 1 183 ? -9.576 -2.285 -11.880 1.00 94.94 183 THR A C 1
ATOM 1398 O O . THR A 1 183 ? -9.134 -2.473 -13.018 1.00 94.94 183 THR A O 1
ATOM 1401 N N . LEU A 1 184 ? -9.157 -1.267 -11.120 1.00 94.00 184 LEU A N 1
ATOM 1402 C CA . LEU A 1 184 ? -8.084 -0.369 -11.532 1.00 94.00 184 LEU A CA 1
ATOM 1403 C C . LEU A 1 184 ? -6.741 -1.108 -11.584 1.00 94.00 184 LEU A C 1
ATOM 1405 O O . LEU A 1 184 ? -6.009 -0.930 -12.557 1.00 94.00 184 LEU A O 1
ATOM 1409 N N . ALA A 1 185 ? -6.444 -1.951 -10.594 1.00 92.81 185 ALA A N 1
ATOM 1410 C CA . ALA A 1 185 ? -5.238 -2.767 -10.565 1.00 92.81 185 ALA A CA 1
ATOM 1411 C C . ALA A 1 185 ? -5.190 -3.714 -11.776 1.00 92.81 185 ALA A C 1
ATOM 1413 O O . ALA A 1 185 ? -4.295 -3.586 -12.611 1.00 92.81 185 ALA A O 1
ATOM 1414 N N . LEU A 1 186 ? -6.224 -4.535 -11.980 1.00 94.56 186 LEU A N 1
ATOM 1415 C CA . LEU A 1 186 ? -6.333 -5.491 -13.091 1.00 94.56 186 LEU A CA 1
ATOM 1416 C C . LEU A 1 186 ? -6.208 -4.839 -14.480 1.00 94.56 186 LEU A C 1
ATOM 1418 O O . LEU A 1 186 ? -5.730 -5.461 -15.431 1.00 94.56 186 LEU A O 1
ATOM 1422 N N . LEU A 1 187 ? -6.637 -3.581 -14.633 1.00 95.19 187 LEU A N 1
ATOM 1423 C CA . LEU A 1 187 ? -6.514 -2.853 -15.900 1.00 95.19 187 LEU A CA 1
ATOM 1424 C C . LEU A 1 187 ? -5.055 -2.522 -16.246 1.00 95.19 187 LEU A C 1
ATOM 1426 O O . LEU A 1 187 ? -4.685 -2.517 -17.425 1.00 95.19 187 LEU A O 1
ATOM 1430 N N . PHE A 1 188 ? -4.244 -2.206 -15.236 1.00 94.38 188 PHE A N 1
ATOM 1431 C CA . PHE A 1 188 ? -2.860 -1.774 -15.414 1.00 94.38 188 PHE A CA 1
ATOM 1432 C C . PHE A 1 188 ? -1.840 -2.874 -15.140 1.00 94.38 188 PHE A C 1
ATOM 1434 O O . PHE A 1 188 ? -0.729 -2.770 -15.654 1.00 94.38 188 PHE A O 1
ATOM 1441 N N . GLU A 1 189 ? -2.214 -3.938 -14.436 1.00 94.69 189 GLU A N 1
ATOM 1442 C CA . GLU A 1 189 ? -1.341 -5.047 -14.055 1.00 94.69 189 GLU A CA 1
ATOM 1443 C C . GLU A 1 189 ? -0.590 -5.651 -15.259 1.00 94.69 189 GLU A C 1
ATOM 1445 O O . GLU A 1 189 ? 0.645 -5.625 -15.253 1.00 94.69 189 GLU A O 1
ATOM 1450 N N . PRO A 1 190 ? -1.241 -6.080 -16.365 1.00 94.69 190 PRO A N 1
ATOM 1451 C CA . PRO A 1 190 ? -0.511 -6.701 -17.474 1.00 94.69 190 PRO A CA 1
ATOM 1452 C C . PRO A 1 190 ? 0.446 -5.726 -18.164 1.00 94.69 190 PRO A C 1
ATOM 1454 O O . PRO A 1 190 ? 1.469 -6.126 -18.721 1.00 94.69 190 PRO A O 1
ATOM 1457 N N . LEU A 1 191 ? 0.110 -4.432 -18.152 1.00 94.38 191 LEU A N 1
ATOM 1458 C CA . LEU A 1 191 ? 0.962 -3.388 -18.710 1.00 94.38 191 LEU A CA 1
ATOM 1459 C C . LEU A 1 191 ? 2.147 -3.110 -17.787 1.00 94.38 191 LEU A C 1
ATOM 1461 O O . LEU A 1 191 ? 3.259 -2.960 -18.280 1.00 94.38 191 LEU A O 1
ATOM 1465 N N . ALA A 1 192 ? 1.934 -3.060 -16.475 1.00 93.56 192 ALA A N 1
ATOM 1466 C CA . ALA A 1 192 ? 2.978 -2.803 -15.495 1.00 93.56 192 ALA A CA 1
ATOM 1467 C C . ALA A 1 192 ? 4.001 -3.947 -15.450 1.00 93.56 192 ALA A C 1
ATOM 1469 O O . ALA A 1 192 ? 5.199 -3.679 -15.572 1.00 93.56 192 ALA A O 1
ATOM 1470 N N . ILE A 1 193 ? 3.533 -5.201 -15.392 1.00 94.12 193 ILE A N 1
ATOM 1471 C CA . ILE A 1 193 ? 4.384 -6.402 -15.447 1.00 94.12 193 ILE A CA 1
ATOM 1472 C C . ILE A 1 193 ? 5.094 -6.478 -16.804 1.00 94.12 193 ILE A C 1
ATOM 1474 O O . ILE A 1 193 ? 6.312 -6.641 -16.872 1.00 94.12 193 ILE A O 1
ATOM 1478 N N . GLY A 1 194 ? 4.352 -6.262 -17.896 1.00 93.94 194 GLY A N 1
ATOM 1479 C CA . GLY A 1 194 ? 4.916 -6.228 -19.241 1.00 93.94 194 GLY A CA 1
ATOM 1480 C C . GLY A 1 194 ? 6.043 -5.206 -19.372 1.00 93.94 194 GLY A C 1
ATOM 1481 O O . GLY A 1 194 ? 7.105 -5.527 -19.894 1.00 93.94 194 GLY A O 1
ATOM 1482 N N . LEU A 1 195 ? 5.848 -3.980 -18.877 1.00 93.06 195 LEU A N 1
ATOM 1483 C CA . LEU A 1 195 ? 6.876 -2.939 -18.907 1.00 93.06 195 LEU A CA 1
ATOM 1484 C C . LEU A 1 195 ? 8.070 -3.257 -18.004 1.00 93.06 195 LEU A C 1
ATOM 1486 O O . LEU A 1 195 ? 9.197 -2.959 -18.401 1.00 93.06 195 LEU A O 1
ATOM 1490 N N . HIS A 1 196 ? 7.841 -3.861 -16.837 1.00 91.94 196 HIS A N 1
ATOM 1491 C CA . HIS A 1 196 ? 8.903 -4.304 -15.928 1.00 91.94 196 HIS A CA 1
ATOM 1492 C C . HIS A 1 196 ? 9.845 -5.309 -16.596 1.00 91.94 196 HIS A C 1
ATOM 1494 O O . HIS A 1 196 ? 11.064 -5.190 -16.491 1.00 91.94 196 HIS A O 1
ATOM 1500 N N . ASN A 1 197 ? 9.269 -6.244 -17.352 1.00 94.00 197 ASN A N 1
ATOM 1501 C CA . ASN A 1 197 ? 9.988 -7.297 -18.063 1.00 94.00 197 ASN A CA 1
ATOM 1502 C C . ASN A 1 197 ? 10.495 -6.890 -19.457 1.00 94.00 197 ASN A C 1
ATOM 1504 O O . ASN A 1 197 ? 11.115 -7.691 -20.153 1.00 94.00 197 ASN A O 1
ATOM 1508 N N . LEU A 1 198 ? 10.250 -5.663 -19.921 1.00 93.94 198 LEU A N 1
ATOM 1509 C CA . LEU A 1 198 ? 10.813 -5.216 -21.195 1.00 93.94 198 LEU A CA 1
ATOM 1510 C C . LEU A 1 198 ? 12.289 -4.817 -21.035 1.00 93.94 198 LEU A C 1
ATOM 1512 O O . LEU A 1 198 ? 12.655 -4.205 -20.032 1.00 93.94 198 LEU A O 1
ATOM 1516 N N . PRO A 1 199 ? 13.134 -5.040 -22.056 1.00 93.31 199 PRO A N 1
ATOM 1517 C CA . PRO A 1 199 ? 14.526 -4.604 -22.029 1.00 93.31 199 PRO A CA 1
ATOM 1518 C C . PRO A 1 199 ? 14.644 -3.082 -21.871 1.00 93.31 199 PRO A C 1
ATOM 1520 O O . PRO A 1 199 ? 13.901 -2.315 -22.492 1.00 93.31 199 PRO A O 1
ATOM 1523 N N . ASN A 1 200 ? 15.604 -2.636 -21.061 1.00 91.44 200 ASN A N 1
ATOM 1524 C CA . ASN A 1 200 ? 15.839 -1.220 -20.759 1.00 91.44 200 ASN A CA 1
ATOM 1525 C C . ASN A 1 200 ? 16.709 -0.518 -21.807 1.00 91.44 200 ASN A C 1
ATOM 1527 O O . ASN A 1 200 ? 16.782 0.712 -21.838 1.00 91.44 200 ASN A O 1
ATOM 1531 N N . ASN A 1 201 ? 17.422 -1.277 -22.640 1.00 92.12 201 ASN A N 1
ATOM 1532 C CA . ASN A 1 201 ? 18.358 -0.759 -23.632 1.00 92.12 201 ASN A CA 1
ATOM 1533 C C . ASN A 1 201 ? 18.569 -1.758 -24.783 1.00 92.12 201 ASN A C 1
ATOM 1535 O O . ASN A 1 201 ? 18.086 -2.885 -24.761 1.00 92.12 201 ASN A O 1
ATOM 1539 N N . PHE A 1 202 ? 19.328 -1.356 -25.806 1.00 89.69 202 PHE A N 1
ATOM 1540 C CA . PHE A 1 202 ? 19.629 -2.222 -26.953 1.00 89.69 202 PHE A CA 1
ATOM 1541 C C . PHE A 1 202 ? 20.499 -3.440 -26.634 1.00 89.69 202 PHE A C 1
ATOM 1543 O O . PHE A 1 202 ? 20.453 -4.397 -27.404 1.00 89.69 202 PHE A O 1
ATOM 1550 N N . GLY A 1 203 ? 21.310 -3.393 -25.572 1.00 89.62 203 GLY A N 1
ATOM 1551 C CA . GLY A 1 203 ? 22.100 -4.548 -25.143 1.00 89.62 203 GLY A CA 1
ATOM 1552 C C . GLY A 1 203 ? 21.165 -5.667 -24.706 1.00 89.62 203 GLY A C 1
ATOM 1553 O O . GLY A 1 203 ? 21.115 -6.713 -25.345 1.00 89.62 203 GLY A O 1
ATOM 1554 N N . GLU A 1 204 ? 20.319 -5.357 -23.729 1.00 91.38 204 GLU A N 1
ATOM 1555 C CA . GLU A 1 204 ? 19.249 -6.234 -23.245 1.00 91.38 204 GLU A CA 1
ATOM 1556 C C . GLU A 1 204 ? 18.239 -6.593 -24.343 1.00 91.38 204 GLU A C 1
ATOM 1558 O O . GLU A 1 204 ? 17.762 -7.719 -24.414 1.00 91.38 204 GLU A O 1
ATOM 1563 N N . GLY A 1 205 ? 17.934 -5.667 -25.257 1.00 91.06 205 GLY A N 1
ATOM 1564 C CA . GLY A 1 205 ? 17.021 -5.925 -26.371 1.00 91.06 205 GLY A CA 1
ATOM 1565 C C . GLY A 1 205 ? 17.515 -7.024 -27.316 1.00 91.06 205 GLY A C 1
ATOM 1566 O O . GLY A 1 205 ? 16.704 -7.756 -27.883 1.00 91.06 205 GLY A O 1
ATOM 1567 N N . GLY A 1 206 ? 18.834 -7.164 -27.475 1.00 90.25 206 GLY A N 1
ATOM 1568 C CA . GLY A 1 206 ? 19.430 -8.283 -28.202 1.00 90.25 206 GLY A CA 1
ATOM 1569 C C . GLY A 1 206 ? 19.222 -9.614 -27.482 1.00 90.25 206 GLY A C 1
ATOM 1570 O O . GLY A 1 206 ? 18.840 -10.594 -28.124 1.00 90.25 206 GLY A O 1
ATOM 1571 N N . ASP A 1 207 ? 19.411 -9.626 -26.163 1.00 92.00 207 ASP A N 1
ATOM 1572 C CA . ASP A 1 207 ? 19.231 -10.810 -25.318 1.00 92.00 207 ASP A CA 1
ATOM 1573 C C . ASP A 1 207 ? 17.762 -11.253 -25.280 1.00 92.00 207 ASP A C 1
ATOM 1575 O O . ASP A 1 207 ? 17.469 -12.432 -25.471 1.00 92.00 207 ASP A O 1
ATOM 1579 N N . PHE A 1 208 ? 16.832 -10.301 -25.166 1.00 92.81 208 PHE A N 1
ATOM 1580 C CA . PHE A 1 208 ? 15.387 -10.538 -25.215 1.00 92.81 208 PHE A CA 1
ATOM 1581 C C . PHE A 1 208 ? 14.957 -11.185 -26.538 1.00 92.81 208 PHE A C 1
ATOM 1583 O O . PHE A 1 208 ? 14.239 -12.184 -26.566 1.00 92.81 208 PHE A O 1
ATOM 1590 N N . VAL A 1 209 ? 15.440 -10.656 -27.669 1.00 90.69 209 VAL A N 1
ATOM 1591 C CA . VAL A 1 209 ? 15.195 -11.272 -28.983 1.00 90.69 209 VAL A CA 1
ATOM 1592 C C . VAL A 1 209 ? 15.835 -12.661 -29.057 1.00 90.69 209 VAL A C 1
ATOM 1594 O O . VAL A 1 209 ? 15.249 -13.568 -29.647 1.00 90.69 209 VAL A O 1
ATOM 1597 N N . GLY A 1 210 ? 17.009 -12.849 -28.452 1.00 92.12 210 GLY A N 1
ATOM 1598 C CA . GLY A 1 210 ? 17.665 -14.149 -28.325 1.00 92.12 210 GLY A CA 1
ATOM 1599 C C . GLY A 1 210 ? 16.793 -15.186 -27.612 1.00 92.12 210 GLY A C 1
ATOM 1600 O O . GLY A 1 210 ? 16.606 -16.274 -28.155 1.00 92.12 210 GLY A O 1
ATOM 1601 N N . GLN A 1 211 ? 16.212 -14.823 -26.467 1.00 89.62 211 GLN A N 1
ATOM 1602 C CA . GLN A 1 211 ? 15.311 -15.664 -25.668 1.00 89.62 211 GLN A CA 1
ATOM 1603 C C . GLN A 1 211 ? 14.048 -16.074 -26.442 1.00 89.62 211 GLN A C 1
ATOM 1605 O O . GLN A 1 211 ? 13.719 -17.261 -26.550 1.00 89.62 211 GLN A O 1
ATOM 1610 N N . ILE A 1 212 ? 13.412 -15.113 -27.120 1.00 91.69 212 ILE A N 1
ATOM 1611 C CA . ILE A 1 212 ? 12.266 -15.385 -28.003 1.00 91.69 212 ILE A CA 1
ATOM 1612 C C . ILE A 1 212 ? 12.654 -16.366 -29.119 1.00 91.69 212 ILE A C 1
ATOM 1614 O O . ILE A 1 212 ? 11.913 -17.299 -29.432 1.00 91.69 212 ILE A O 1
ATOM 1618 N N . LEU A 1 213 ? 13.826 -16.183 -29.735 1.00 92.50 213 LEU A N 1
ATOM 1619 C CA . LEU A 1 213 ? 14.306 -17.064 -30.803 1.00 92.50 213 LEU A CA 1
ATOM 1620 C C . LEU A 1 213 ? 14.723 -18.452 -30.296 1.00 92.50 213 LEU A C 1
ATOM 1622 O O . LEU A 1 213 ? 14.677 -19.405 -31.077 1.00 92.50 213 LEU A O 1
ATOM 1626 N N . SER A 1 214 ? 15.091 -18.595 -29.018 1.00 91.81 214 SER A N 1
ATOM 1627 C CA . SER A 1 214 ? 15.314 -19.902 -28.385 1.00 91.81 214 SER A CA 1
ATOM 1628 C C . SER A 1 214 ? 14.028 -20.663 -28.053 1.00 91.81 214 SER A C 1
ATOM 1630 O O . SER A 1 214 ? 14.106 -21.836 -27.690 1.00 91.81 214 SER A O 1
ATOM 1632 N N . GLY A 1 215 ? 12.858 -20.054 -28.270 1.00 90.31 215 GLY A N 1
ATOM 1633 C CA . GLY A 1 215 ? 11.557 -20.703 -28.130 1.00 90.31 215 GLY A CA 1
ATOM 1634 C C . GLY A 1 215 ? 10.869 -20.463 -26.789 1.00 90.31 215 GLY A C 1
ATOM 1635 O O . GLY A 1 215 ? 9.886 -21.147 -26.507 1.00 90.31 215 GLY A O 1
ATOM 1636 N N . GLU A 1 216 ? 11.351 -19.512 -25.986 1.00 89.94 216 GLU A N 1
ATOM 1637 C CA . GLU A 1 216 ? 10.643 -19.094 -24.777 1.00 89.94 216 GLU A CA 1
ATOM 1638 C C . GLU A 1 216 ? 9.366 -18.322 -25.148 1.00 89.94 216 GLU A C 1
ATOM 1640 O O . GLU A 1 216 ? 9.393 -17.463 -26.043 1.00 89.94 216 GLU A O 1
ATOM 1645 N N . PRO A 1 217 ? 8.216 -18.635 -24.522 1.00 90.62 217 PRO A N 1
ATOM 1646 C CA . PRO A 1 217 ? 6.971 -17.946 -24.821 1.00 90.62 217 PRO A CA 1
ATOM 1647 C C . PRO A 1 217 ? 7.054 -16.483 -24.392 1.00 90.62 217 PRO A C 1
ATOM 1649 O O . PRO A 1 217 ? 7.408 -16.175 -23.261 1.00 90.62 217 PRO A O 1
ATOM 1652 N N . ILE A 1 218 ? 6.641 -15.568 -25.273 1.00 88.44 218 ILE A N 1
ATOM 1653 C CA . ILE A 1 218 ? 6.546 -14.136 -24.942 1.00 88.44 218 ILE A CA 1
ATOM 1654 C C . ILE A 1 218 ? 5.709 -13.881 -23.671 1.00 88.44 218 ILE A C 1
ATOM 1656 O O . ILE A 1 218 ? 6.119 -13.030 -22.888 1.00 88.44 218 ILE A O 1
ATOM 1660 N N . PRO A 1 219 ? 4.569 -14.568 -23.432 1.00 88.62 219 PRO A N 1
ATOM 1661 C CA . PRO A 1 219 ? 3.824 -14.398 -22.186 1.00 88.62 219 PRO A CA 1
ATOM 1662 C C . PRO A 1 219 ? 4.651 -14.735 -20.945 1.00 88.62 219 PRO A C 1
ATOM 1664 O O . PRO A 1 219 ? 4.613 -13.971 -19.994 1.00 88.62 219 PRO A O 1
ATOM 1667 N N . ASP A 1 220 ? 5.438 -15.808 -20.982 1.00 88.88 220 ASP A N 1
ATOM 1668 C CA . ASP A 1 220 ? 6.270 -16.227 -19.849 1.00 88.88 220 ASP A CA 1
ATOM 1669 C C . ASP A 1 220 ? 7.402 -15.216 -19.610 1.00 88.88 220 ASP A C 1
ATOM 1671 O O . ASP A 1 220 ? 7.718 -14.887 -18.475 1.00 88.88 220 ASP A O 1
ATOM 1675 N N . LEU A 1 221 ? 7.950 -14.636 -20.682 1.00 86.81 221 LEU A N 1
ATOM 1676 C CA . LEU A 1 221 ? 8.977 -13.599 -20.580 1.00 86.81 221 LEU A CA 1
ATOM 1677 C C . LEU A 1 221 ? 8.441 -12.259 -20.071 1.00 86.81 221 LEU A C 1
ATOM 1679 O O . LEU A 1 221 ? 9.158 -11.561 -19.360 1.00 86.81 221 LEU A O 1
ATOM 1683 N N . LEU A 1 222 ? 7.230 -11.868 -20.483 1.00 91.38 222 LEU A N 1
ATOM 1684 C CA . LEU A 1 222 ? 6.685 -10.529 -20.235 1.00 91.38 222 LEU A CA 1
ATOM 1685 C C . LEU A 1 222 ? 5.738 -10.448 -19.042 1.00 91.38 222 LEU A C 1
ATOM 1687 O O . LEU A 1 222 ? 5.623 -9.375 -18.463 1.00 91.38 222 LEU A O 1
ATOM 1691 N N . LEU A 1 223 ? 5.034 -11.524 -18.703 1.00 92.38 223 LEU A N 1
ATOM 1692 C CA . LEU A 1 223 ? 3.985 -11.530 -17.678 1.00 92.38 223 LEU A CA 1
ATOM 1693 C C . LEU A 1 223 ? 4.376 -12.331 -16.428 1.00 92.38 223 LEU A C 1
ATOM 1695 O O . LEU A 1 223 ? 3.534 -12.537 -15.559 1.00 92.38 223 LEU A O 1
ATOM 1699 N N . ALA A 1 224 ? 5.631 -12.770 -16.318 1.00 91.44 224 ALA A N 1
ATOM 1700 C CA . ALA A 1 224 ? 6.144 -13.365 -15.091 1.00 91.44 224 ALA A CA 1
ATOM 1701 C C . ALA A 1 224 ? 6.312 -12.310 -13.990 1.00 91.44 224 ALA A C 1
ATOM 1703 O O . ALA A 1 224 ? 6.839 -11.220 -14.225 1.00 91.44 224 ALA A O 1
ATOM 1704 N N . THR A 1 225 ? 5.886 -12.661 -12.779 1.00 90.81 225 THR A N 1
ATOM 1705 C CA . THR A 1 225 ? 5.953 -11.807 -11.584 1.00 90.81 225 THR A CA 1
ATOM 1706 C C . THR A 1 225 ? 7.019 -12.256 -10.586 1.00 90.81 225 THR A C 1
ATOM 1708 O O . THR A 1 225 ? 7.452 -11.472 -9.753 1.00 90.81 225 THR A O 1
ATOM 1711 N N . ASP A 1 226 ? 7.494 -13.494 -10.686 1.00 89.38 226 ASP A N 1
ATOM 1712 C CA . ASP A 1 226 ? 8.412 -14.145 -9.742 1.00 89.38 226 ASP A CA 1
ATOM 1713 C C . ASP A 1 226 ? 9.901 -13.995 -10.110 1.00 89.38 226 ASP A C 1
ATOM 1715 O O . ASP A 1 226 ? 10.757 -14.644 -9.508 1.00 89.38 226 ASP A O 1
ATOM 1719 N N . GLY A 1 227 ? 10.216 -13.174 -11.116 1.00 88.31 227 GLY A N 1
ATOM 1720 C CA . GLY A 1 227 ? 11.572 -13.020 -11.653 1.00 88.31 227 GLY A CA 1
ATOM 1721 C C . GLY A 1 227 ? 11.989 -14.128 -12.631 1.00 88.31 227 GLY A C 1
ATOM 1722 O O . GLY A 1 227 ? 13.145 -14.179 -13.045 1.00 88.31 227 GLY A O 1
ATOM 1723 N N . SER A 1 228 ? 11.072 -15.023 -13.029 1.00 89.88 228 SER A N 1
ATOM 1724 C CA . SER A 1 228 ? 11.322 -16.005 -14.102 1.00 89.88 228 SER A CA 1
ATOM 1725 C C . SER A 1 228 ? 11.210 -15.423 -15.517 1.00 89.88 228 SER A C 1
ATOM 1727 O O . SER A 1 228 ? 11.497 -16.119 -16.492 1.00 89.88 228 SER A O 1
ATOM 1729 N N . GLY A 1 229 ? 10.794 -14.158 -15.627 1.00 89.62 229 GLY A N 1
ATOM 1730 C CA . GLY A 1 229 ? 10.678 -13.435 -16.887 1.00 89.62 229 GLY A CA 1
ATOM 1731 C C . GLY A 1 229 ? 12.024 -12.971 -17.435 1.00 89.62 229 GLY A C 1
ATOM 1732 O O . GLY A 1 229 ? 13.095 -13.430 -17.039 1.00 89.62 229 GLY A O 1
ATOM 1733 N N . PHE A 1 230 ? 11.973 -12.013 -18.361 1.00 92.44 230 PHE A N 1
ATOM 1734 C CA . PHE A 1 230 ? 13.199 -11.399 -18.874 1.00 92.44 230 PHE A CA 1
ATOM 1735 C C . PHE A 1 230 ? 13.937 -10.598 -17.789 1.00 92.44 230 PHE A C 1
ATOM 1737 O O . PHE A 1 230 ? 15.170 -10.600 -17.759 1.00 92.44 230 PHE A O 1
ATOM 1744 N N . ASN A 1 231 ? 13.196 -9.910 -16.912 1.00 90.25 231 ASN A N 1
ATOM 1745 C CA . ASN A 1 231 ? 13.777 -9.228 -15.764 1.00 90.25 231 ASN A CA 1
ATOM 1746 C C . ASN A 1 231 ? 13.917 -10.229 -14.598 1.00 90.25 231 ASN A C 1
ATOM 1748 O O . ASN A 1 231 ? 12.913 -10.824 -14.205 1.00 90.25 231 ASN A O 1
ATOM 1752 N N . PRO A 1 232 ? 15.133 -10.437 -14.054 1.00 88.56 232 PRO A N 1
ATOM 1753 C CA . PRO A 1 232 ? 15.346 -11.365 -12.945 1.00 88.56 232 PRO A CA 1
ATOM 1754 C C . PRO A 1 232 ? 14.773 -10.866 -11.612 1.00 88.56 232 PRO A C 1
ATOM 1756 O O . PRO A 1 232 ? 14.614 -11.666 -10.690 1.00 88.56 232 PRO A O 1
ATOM 1759 N N . ASP A 1 233 ? 14.494 -9.566 -11.489 1.00 88.25 233 ASP A N 1
ATOM 1760 C CA . ASP A 1 233 ? 13.930 -8.996 -10.272 1.00 88.25 233 ASP A CA 1
ATOM 1761 C C . ASP A 1 233 ? 12.416 -9.258 -10.232 1.00 88.25 233 ASP A C 1
ATOM 1763 O O . ASP A 1 233 ? 11.715 -8.897 -11.190 1.00 88.25 233 ASP A O 1
ATOM 1767 N N . PRO A 1 234 ? 11.885 -9.850 -9.143 1.00 89.38 234 PRO A N 1
ATOM 1768 C CA . PRO A 1 234 ? 10.451 -10.039 -8.975 1.00 89.38 234 PRO A CA 1
ATOM 1769 C C . PRO A 1 234 ? 9.689 -8.729 -9.156 1.00 89.38 234 PRO A C 1
ATOM 1771 O O . PRO A 1 234 ? 10.144 -7.658 -8.746 1.00 89.38 234 PRO A O 1
ATOM 1774 N N . TYR A 1 235 ? 8.520 -8.819 -9.781 1.00 89.81 235 TYR A N 1
ATOM 1775 C CA . TYR A 1 235 ? 7.637 -7.674 -9.892 1.00 89.81 235 TYR A CA 1
ATOM 1776 C C . TYR A 1 235 ? 6.922 -7.469 -8.559 1.00 89.81 235 TYR A C 1
ATOM 1778 O O . TYR A 1 235 ? 6.043 -8.249 -8.194 1.00 89.81 235 TYR A O 1
ATOM 1786 N N . ASP A 1 236 ? 7.299 -6.406 -7.858 1.00 88.50 236 ASP A N 1
ATOM 1787 C CA . ASP A 1 236 ? 6.592 -5.935 -6.678 1.00 88.50 236 ASP A CA 1
ATOM 1788 C C . ASP A 1 236 ? 5.625 -4.816 -7.080 1.00 88.50 236 ASP A C 1
ATOM 1790 O O . ASP A 1 236 ? 6.025 -3.745 -7.548 1.00 88.50 236 ASP A O 1
ATOM 1794 N N . ALA A 1 237 ? 4.330 -5.096 -6.947 1.00 87.69 237 ALA A N 1
ATOM 1795 C CA . ALA A 1 237 ? 3.287 -4.137 -7.261 1.00 87.69 237 ALA A CA 1
ATOM 1796 C C . ALA A 1 237 ? 3.234 -3.009 -6.227 1.00 87.69 237 ALA A C 1
ATOM 1798 O O . ALA A 1 237 ? 2.930 -1.879 -6.602 1.00 87.69 237 ALA A O 1
ATOM 1799 N N . TRP A 1 238 ? 3.538 -3.270 -4.955 1.00 90.06 238 TRP A N 1
ATOM 1800 C CA . TRP A 1 238 ? 3.429 -2.290 -3.883 1.00 90.06 238 TRP A CA 1
ATOM 1801 C C . TRP A 1 238 ? 4.500 -2.535 -2.808 1.00 90.06 238 TRP A C 1
ATOM 1803 O O . TRP A 1 238 ? 4.355 -3.435 -1.987 1.00 90.06 238 TRP A O 1
ATOM 1813 N N . PRO A 1 239 ? 5.534 -1.675 -2.728 1.00 88.44 239 PRO A N 1
ATOM 1814 C CA . PRO A 1 239 ? 6.657 -1.881 -1.812 1.00 88.44 239 PRO A CA 1
ATOM 1815 C C . PRO A 1 239 ? 6.313 -1.629 -0.336 1.00 88.44 239 PRO A C 1
ATOM 1817 O O . PRO A 1 239 ? 7.165 -1.817 0.530 1.00 88.44 239 PRO A O 1
ATOM 1820 N N . GLY A 1 240 ? 5.096 -1.162 -0.041 1.00 89.94 240 GLY A N 1
ATOM 1821 C CA . GLY A 1 240 ? 4.611 -0.888 1.306 1.00 89.94 240 GLY A CA 1
ATOM 1822 C C . GLY A 1 240 ? 4.300 0.584 1.587 1.00 89.94 240 GLY A C 1
ATOM 1823 O O . GLY A 1 240 ? 4.497 1.490 0.774 1.00 89.94 240 GLY A O 1
ATOM 1824 N N . PHE A 1 241 ? 3.781 0.840 2.784 1.00 89.69 241 PHE A N 1
ATOM 1825 C CA . PHE A 1 241 ? 3.383 2.167 3.230 1.00 89.69 241 PHE A CA 1
ATOM 1826 C C . PHE A 1 241 ? 4.580 3.000 3.674 1.00 89.69 241 PHE A C 1
ATOM 1828 O O . PHE A 1 241 ? 5.479 2.519 4.358 1.00 89.69 241 PHE A O 1
ATOM 1835 N N . THR A 1 242 ? 4.535 4.303 3.384 1.00 88.50 242 THR A N 1
ATOM 1836 C CA . THR A 1 242 ? 5.527 5.285 3.862 1.00 88.50 242 THR A CA 1
ATOM 1837 C C . THR A 1 242 ? 5.503 5.458 5.387 1.00 88.50 242 THR A C 1
ATOM 1839 O O . THR A 1 242 ? 6.457 5.952 5.992 1.00 88.50 242 THR A O 1
ATOM 1842 N N . ARG A 1 243 ? 4.405 5.032 6.022 1.00 86.31 243 ARG A N 1
ATOM 1843 C CA . ARG A 1 243 ? 4.148 5.105 7.459 1.00 86.31 243 ARG A CA 1
ATOM 1844 C C . ARG A 1 243 ? 3.512 3.822 7.939 1.00 86.31 243 ARG A C 1
ATOM 1846 O O . ARG A 1 243 ? 2.608 3.308 7.290 1.00 86.31 243 ARG A O 1
ATOM 1853 N N . THR A 1 244 ? 3.936 3.360 9.106 1.00 83.25 244 THR A N 1
ATOM 1854 C CA . THR A 1 244 ? 3.350 2.172 9.715 1.00 83.25 244 THR A CA 1
ATOM 1855 C C . THR A 1 244 ? 1.927 2.433 10.204 1.00 83.25 244 THR A C 1
ATOM 1857 O O . THR A 1 244 ? 1.611 3.529 10.679 1.00 83.25 244 THR A O 1
ATOM 1860 N N . ALA A 1 245 ? 1.084 1.401 10.188 1.00 72.88 245 ALA A N 1
ATOM 1861 C CA . ALA A 1 245 ? -0.272 1.422 10.753 1.00 72.88 245 ALA A CA 1
ATOM 1862 C C . ALA A 1 245 ? -0.301 1.407 12.307 1.00 72.88 245 ALA A C 1
ATOM 1864 O O . ALA A 1 245 ? -1.283 1.026 12.944 1.00 72.88 245 ALA A O 1
ATOM 1865 N N . GLY A 1 246 ? 0.778 1.885 12.931 1.00 69.31 246 GLY A N 1
ATOM 1866 C CA . GLY A 1 246 ? 1.039 1.828 14.361 1.00 69.31 246 GLY A CA 1
ATOM 1867 C C . GLY A 1 246 ? 1.810 0.579 14.766 1.00 69.31 246 GLY A C 1
ATOM 1868 O O . GLY A 1 246 ? 1.411 -0.543 14.474 1.00 69.31 246 GLY A O 1
ATOM 1869 N N . VAL A 1 247 ? 2.943 0.773 15.440 1.00 68.19 247 VAL A N 1
ATOM 1870 C CA . VAL A 1 247 ? 3.849 -0.314 15.847 1.00 68.19 247 VAL A CA 1
ATOM 1871 C C . VAL A 1 247 ? 3.736 -0.552 17.348 1.00 68.19 247 VAL A C 1
ATOM 1873 O O . VAL A 1 247 ? 3.737 0.397 18.132 1.00 68.19 247 VAL A O 1
ATOM 1876 N N . GLY A 1 248 ? 3.713 -1.828 17.749 1.00 60.06 248 GLY A N 1
ATOM 1877 C CA . GLY A 1 248 ? 3.890 -2.235 19.146 1.00 60.06 248 GLY A CA 1
ATOM 1878 C C . GLY A 1 248 ? 2.613 -2.474 19.956 1.00 60.06 248 GLY A C 1
ATOM 1879 O O . GLY A 1 248 ? 2.697 -2.516 21.182 1.00 60.06 248 GLY A O 1
ATOM 1880 N N . TYR A 1 249 ? 1.454 -2.663 19.317 1.00 63.59 249 TYR A N 1
ATOM 1881 C CA . TYR A 1 249 ? 0.204 -2.972 20.021 1.00 63.59 249 TYR A CA 1
ATOM 1882 C C . TYR A 1 249 ? -0.496 -4.175 19.404 1.00 63.59 249 TYR A C 1
ATOM 1884 O O . TYR A 1 249 ? -0.648 -4.247 18.187 1.00 63.59 249 TYR A O 1
ATOM 1892 N N . THR A 1 250 ? -0.981 -5.083 20.252 1.00 55.97 250 THR A N 1
ATOM 1893 C CA . THR A 1 250 ? -2.049 -5.999 19.858 1.00 55.97 250 THR A CA 1
ATOM 1894 C C . THR A 1 250 ? -3.332 -5.177 19.823 1.00 55.97 250 THR A C 1
ATOM 1896 O O . THR A 1 250 ? -3.806 -4.671 20.840 1.00 55.97 250 THR A O 1
ATOM 1899 N N . LEU A 1 251 ? -3.863 -4.963 18.623 1.00 54.94 251 LEU A N 1
ATOM 1900 C CA . LEU A 1 251 ? -5.007 -4.077 18.368 1.00 54.94 251 LEU A CA 1
ATOM 1901 C C . LEU A 1 251 ? -6.314 -4.563 19.018 1.00 54.94 251 LEU A C 1
ATOM 1903 O O . LEU A 1 251 ? -7.326 -3.871 18.975 1.00 54.94 251 LEU A O 1
ATOM 1907 N N . PHE A 1 252 ? -6.261 -5.734 19.646 1.00 53.47 252 PHE A N 1
ATOM 1908 C CA . PHE A 1 252 ? -7.394 -6.521 20.101 1.00 53.47 252 PHE A CA 1
ATOM 1909 C C . PHE A 1 252 ? -7.658 -6.403 21.611 1.00 53.47 252 PHE A C 1
ATOM 1911 O O . PHE A 1 252 ? -8.776 -6.659 22.045 1.00 53.47 252 PHE A O 1
ATOM 1918 N N . ASP A 1 253 ? -6.675 -5.959 22.410 1.00 53.16 253 ASP A N 1
ATOM 1919 C CA . ASP A 1 253 ? -6.753 -6.051 23.881 1.00 53.16 253 ASP A CA 1
ATOM 1920 C C . ASP A 1 253 ? -6.782 -4.701 24.617 1.00 53.16 253 ASP A C 1
ATOM 1922 O O . ASP A 1 253 ? -6.931 -4.667 25.842 1.00 53.16 253 ASP A O 1
ATOM 1926 N N . VAL A 1 254 ? -6.613 -3.572 23.914 1.00 54.72 254 VAL A N 1
ATOM 1927 C CA . VAL A 1 254 ? -6.436 -2.259 24.560 1.00 54.72 254 VAL A CA 1
ATOM 1928 C C . VAL A 1 254 ? -7.462 -1.234 24.052 1.00 54.72 254 VAL A C 1
ATOM 1930 O O . VAL A 1 254 ? -7.359 -0.797 22.908 1.00 54.72 254 VAL A O 1
ATOM 1933 N N . PRO A 1 255 ? -8.418 -0.779 24.892 1.00 54.91 255 PRO A N 1
ATOM 1934 C CA . PRO A 1 255 ? -9.456 0.173 24.478 1.00 54.91 255 PRO A CA 1
ATOM 1935 C C . PRO A 1 255 ? -8.925 1.578 24.146 1.00 54.91 255 PRO A C 1
ATOM 1937 O O . PRO A 1 255 ? -9.588 2.334 23.445 1.00 54.91 255 PRO A O 1
ATOM 1940 N N . PHE A 1 256 ? -7.731 1.945 24.629 1.00 53.00 256 PHE A N 1
ATOM 1941 C CA . PHE A 1 256 ? -7.081 3.210 24.281 1.00 53.00 256 PHE A CA 1
ATOM 1942 C C . PHE A 1 256 ? -5.558 3.122 24.481 1.00 53.00 256 PHE A C 1
ATOM 1944 O O . PHE A 1 256 ? -5.109 3.025 25.628 1.00 53.00 256 PHE A O 1
ATOM 1951 N N . PRO A 1 257 ? -4.729 3.166 23.424 1.00 52.41 257 PRO A N 1
ATOM 1952 C CA . PRO A 1 257 ? -3.287 3.230 23.604 1.00 52.41 257 PRO A CA 1
ATOM 1953 C C . PRO A 1 257 ? -2.853 4.676 23.912 1.00 52.41 257 PRO A C 1
ATOM 1955 O O . PRO A 1 257 ? -3.123 5.591 23.128 1.00 52.41 257 PRO A O 1
ATOM 1958 N N . PRO A 1 258 ? -2.140 4.931 25.025 1.00 53.66 258 PRO A N 1
ATOM 1959 C CA . PRO A 1 258 ? -1.403 6.174 25.186 1.00 53.66 258 PRO A CA 1
ATOM 1960 C C . PRO A 1 258 ? -0.234 6.198 24.189 1.00 53.66 258 PRO A C 1
ATOM 1962 O O . PRO A 1 258 ? 0.823 5.624 24.437 1.00 53.66 258 PRO A O 1
ATOM 1965 N N . GLY A 1 259 ? -0.455 6.887 23.068 1.00 59.25 259 GLY A N 1
ATOM 1966 C CA . GLY A 1 259 ? 0.514 7.094 21.993 1.00 59.25 259 GLY A CA 1
ATOM 1967 C C . GLY A 1 259 ? 0.515 5.945 20.991 1.00 59.25 259 GLY A C 1
ATOM 1968 O O . GLY A 1 259 ? 0.968 4.863 21.312 1.00 59.25 259 GLY A O 1
ATOM 1969 N N . ASN A 1 260 ? 0.035 6.190 19.772 1.00 63.38 260 ASN A N 1
ATOM 1970 C CA . ASN A 1 260 ? 0.366 5.369 18.612 1.00 63.38 260 ASN A CA 1
ATOM 1971 C C . ASN A 1 260 ? 1.639 5.981 17.991 1.00 63.38 260 ASN A C 1
ATOM 1973 O O . ASN A 1 260 ? 1.539 7.051 17.379 1.00 63.38 260 ASN A O 1
ATOM 1977 N N . PRO A 1 261 ? 2.842 5.415 18.203 1.00 70.06 261 PRO A N 1
ATOM 1978 C CA . PRO A 1 261 ? 4.021 5.877 17.507 1.00 70.06 261 PRO A CA 1
ATOM 1979 C C . PRO A 1 261 ? 3.912 5.397 16.059 1.00 70.06 261 PRO A C 1
ATOM 1981 O O . PRO A 1 261 ? 4.180 4.243 15.730 1.00 70.06 261 PRO A O 1
ATOM 1984 N N . ILE A 1 262 ? 3.480 6.311 15.196 1.00 74.62 262 ILE A N 1
ATOM 1985 C CA . ILE A 1 262 ? 3.607 6.159 13.751 1.00 74.62 262 ILE A CA 1
ATOM 1986 C C . ILE A 1 262 ? 5.099 6.256 13.439 1.00 74.62 262 ILE A C 1
ATOM 1988 O O . ILE A 1 262 ? 5.738 7.261 13.766 1.00 74.62 262 ILE A O 1
ATOM 1992 N N . TYR A 1 263 ? 5.649 5.214 12.823 1.00 85.25 263 TYR A N 1
ATOM 1993 C CA . TYR A 1 263 ? 7.023 5.218 12.337 1.00 85.25 263 TYR A CA 1
ATOM 1994 C C . TYR A 1 263 ? 7.008 5.506 10.841 1.00 85.25 263 TYR A C 1
ATOM 1996 O O . TYR A 1 263 ? 6.233 4.913 10.093 1.00 85.25 263 TYR A O 1
ATOM 2004 N N . GLU A 1 264 ? 7.854 6.435 10.411 1.00 89.44 264 GLU A N 1
ATOM 2005 C CA . GLU A 1 264 ? 8.144 6.621 8.990 1.00 89.44 264 GLU A CA 1
ATOM 2006 C C . GLU A 1 264 ? 9.034 5.446 8.559 1.00 89.44 264 GLU A C 1
ATOM 2008 O O . GLU A 1 264 ? 10.086 5.209 9.157 1.00 89.44 264 GLU A O 1
ATOM 2013 N N . THR A 1 265 ? 8.600 4.693 7.556 1.00 89.12 265 THR A N 1
ATOM 2014 C CA . THR A 1 265 ? 9.316 3.511 7.043 1.00 89.12 265 THR A CA 1
ATOM 2015 C C . THR A 1 265 ? 10.458 3.914 6.113 1.00 89.12 265 THR A C 1
ATOM 2017 O O . THR A 1 265 ? 11.393 3.153 5.888 1.00 89.12 265 THR A O 1
ATOM 2020 N N . GLY A 1 266 ? 10.390 5.134 5.573 1.00 88.06 266 GLY A N 1
ATOM 2021 C CA . GLY A 1 266 ? 11.308 5.619 4.549 1.00 88.06 266 GLY A CA 1
ATOM 2022 C C . GLY A 1 266 ? 10.985 5.109 3.144 1.00 88.06 266 GLY A C 1
ATOM 2023 O O . GLY A 1 266 ? 11.625 5.573 2.203 1.00 88.06 266 GLY A O 1
ATOM 2024 N N . ILE A 1 267 ? 9.991 4.224 2.995 1.00 89.44 267 ILE A N 1
ATOM 2025 C CA . ILE A 1 267 ? 9.436 3.832 1.696 1.00 89.44 267 ILE A CA 1
ATOM 2026 C C . ILE A 1 267 ? 8.843 5.081 1.040 1.00 89.44 267 ILE A C 1
ATOM 2028 O O . ILE A 1 267 ? 8.235 5.930 1.701 1.00 89.44 267 ILE A O 1
ATOM 2032 N N . VAL A 1 268 ? 9.041 5.213 -0.264 1.00 87.62 268 VAL A N 1
ATOM 2033 C CA . VAL A 1 268 ? 8.520 6.303 -1.083 1.00 87.62 268 VAL A CA 1
ATOM 2034 C C . VAL A 1 268 ? 7.484 5.765 -2.058 1.00 87.62 268 VAL A C 1
ATOM 2036 O O . VAL A 1 268 ? 7.598 4.655 -2.565 1.00 87.62 268 VAL A O 1
ATOM 2039 N N . VAL A 1 269 ? 6.458 6.566 -2.345 1.00 82.31 269 VAL A N 1
ATOM 2040 C CA . VAL A 1 269 ? 5.417 6.161 -3.297 1.00 82.31 269 VAL A CA 1
ATOM 2041 C C . VAL A 1 269 ? 6.055 5.988 -4.682 1.00 82.31 269 VAL A C 1
ATOM 2043 O O . VAL A 1 269 ? 6.632 6.961 -5.187 1.00 82.31 269 VAL A O 1
ATOM 2046 N N . PRO A 1 270 ? 5.967 4.795 -5.296 1.00 79.06 270 PRO A N 1
ATOM 2047 C CA . PRO A 1 270 ? 6.474 4.582 -6.643 1.00 79.06 270 PRO A CA 1
ATOM 2048 C C . PRO A 1 270 ? 5.667 5.408 -7.652 1.00 79.06 270 PRO A C 1
ATOM 2050 O O . PRO A 1 270 ? 4.445 5.550 -7.562 1.00 79.06 270 PRO A O 1
ATOM 2053 N N . GLY A 1 271 ? 6.373 5.994 -8.617 1.00 76.88 271 GLY A N 1
ATOM 2054 C CA . GLY A 1 271 ? 5.797 6.807 -9.685 1.00 76.88 271 GLY A CA 1
ATOM 2055 C C . GLY A 1 271 ? 6.373 8.217 -9.788 1.00 76.88 271 GLY A C 1
ATOM 2056 O O . GLY A 1 271 ? 7.357 8.571 -9.144 1.00 76.88 271 GLY A O 1
ATOM 2057 N N . GLY A 1 272 ? 5.756 9.027 -10.651 1.00 74.69 272 GLY A N 1
ATOM 2058 C CA . GLY A 1 272 ? 6.342 10.286 -11.121 1.00 74.69 272 GLY A CA 1
ATOM 2059 C C . GLY A 1 272 ? 7.077 10.107 -12.449 1.00 74.69 272 GLY A C 1
ATOM 2060 O O . GLY A 1 272 ? 7.026 9.044 -13.046 1.00 74.69 272 GLY A O 1
ATOM 2061 N N . ILE A 1 273 ? 7.691 11.163 -12.970 1.00 79.62 273 ILE A N 1
ATOM 2062 C CA . ILE A 1 273 ? 8.511 11.101 -14.190 1.00 79.62 273 ILE A CA 1
ATOM 2063 C C . ILE A 1 273 ? 9.878 11.606 -13.745 1.00 79.62 273 ILE A C 1
ATOM 2065 O O . ILE A 1 273 ? 9.995 12.821 -13.570 1.00 79.62 273 ILE A O 1
ATOM 2069 N N . PRO A 1 274 ? 10.906 10.752 -13.568 1.00 71.56 274 PRO A N 1
ATOM 2070 C CA . PRO A 1 274 ? 12.185 11.153 -12.978 1.00 71.56 274 PRO A CA 1
ATOM 2071 C C . PRO A 1 274 ? 12.780 12.424 -13.597 1.00 71.56 274 PRO A C 1
ATOM 2073 O O . PRO A 1 274 ? 13.216 13.330 -12.885 1.00 71.56 274 PRO A O 1
ATOM 2076 N N . GLY A 1 275 ? 12.704 12.558 -14.928 1.00 71.00 275 GLY A N 1
ATOM 2077 C CA . GLY A 1 275 ? 13.167 13.753 -15.640 1.00 71.00 275 GLY A CA 1
ATOM 2078 C C . GLY A 1 275 ? 12.393 15.037 -15.302 1.00 71.00 275 GLY A C 1
ATOM 2079 O O . GLY A 1 275 ? 12.977 16.121 -15.278 1.00 71.00 275 GLY A O 1
ATOM 2080 N N . LEU A 1 276 ? 11.093 14.941 -15.006 1.00 74.69 276 LEU A N 1
ATOM 2081 C CA . LEU A 1 276 ? 10.296 16.080 -14.537 1.00 74.69 276 LEU A CA 1
ATOM 2082 C C . LEU A 1 276 ? 10.438 16.298 -13.032 1.00 74.69 276 LEU A C 1
ATOM 2084 O O . LEU A 1 276 ? 10.472 17.446 -12.597 1.00 74.69 276 LEU A O 1
ATOM 2088 N N . ASP A 1 277 ? 10.562 15.237 -12.241 1.00 74.00 277 ASP A N 1
ATOM 2089 C CA . ASP A 1 277 ? 10.713 15.334 -10.791 1.00 74.00 277 ASP A CA 1
ATOM 2090 C C . ASP A 1 277 ? 12.047 15.992 -10.413 1.00 74.00 277 ASP A C 1
ATOM 2092 O O . ASP A 1 277 ? 12.081 16.843 -9.523 1.00 74.00 277 ASP A O 1
ATOM 2096 N N . ALA A 1 278 ? 13.116 15.723 -11.172 1.00 70.25 278 ALA A N 1
ATOM 2097 C CA . ALA A 1 278 ? 14.395 16.426 -11.060 1.00 70.25 278 ALA A CA 1
ATOM 2098 C C . ALA A 1 278 ? 14.286 17.929 -11.390 1.00 70.25 278 ALA A C 1
ATOM 2100 O O . ALA A 1 278 ? 14.981 18.757 -10.796 1.00 70.25 278 ALA A O 1
ATOM 2101 N N . ALA A 1 279 ? 13.392 18.305 -12.312 1.00 74.56 279 ALA A N 1
ATOM 2102 C CA . ALA A 1 279 ? 13.143 19.701 -12.674 1.00 74.56 279 ALA A CA 1
ATOM 2103 C C . ALA A 1 279 ? 12.293 20.453 -11.630 1.00 74.56 279 ALA A C 1
ATOM 2105 O O . ALA A 1 279 ? 12.169 21.679 -11.705 1.00 74.56 279 ALA A O 1
ATOM 2106 N N . TRP A 1 280 ? 11.709 19.744 -10.658 1.00 73.00 280 TRP A N 1
ATOM 2107 C CA . TRP A 1 280 ? 10.861 20.306 -9.612 1.00 73.00 280 TRP A CA 1
ATOM 2108 C C . TRP A 1 280 ? 11.612 20.327 -8.268 1.00 73.00 280 TRP A C 1
ATOM 2110 O O . TRP A 1 280 ? 11.741 19.289 -7.623 1.00 73.00 280 TRP A O 1
ATOM 2120 N N . PRO A 1 281 ? 12.033 21.507 -7.758 1.00 69.81 281 PRO A N 1
ATOM 2121 C CA . PRO A 1 281 ? 12.903 21.621 -6.576 1.00 69.81 281 PRO A CA 1
ATOM 2122 C C . PRO A 1 281 ? 12.364 20.990 -5.289 1.00 69.81 281 PRO A C 1
ATOM 2124 O O . PRO A 1 281 ? 13.121 20.722 -4.364 1.00 69.81 281 PRO A O 1
ATOM 2127 N N . ARG A 1 282 ? 11.042 20.804 -5.195 1.00 68.94 282 ARG A N 1
ATOM 2128 C CA . ARG A 1 282 ? 10.416 20.146 -4.045 1.00 68.94 282 ARG A CA 1
ATOM 2129 C C . ARG A 1 282 ? 10.502 18.629 -4.113 1.00 68.94 282 ARG A C 1
ATOM 2131 O O . ARG A 1 282 ? 10.452 18.040 -3.052 1.00 68.94 282 ARG A O 1
ATOM 2138 N N . ARG A 1 283 ? 10.584 18.028 -5.306 1.00 64.81 283 ARG A N 1
ATOM 2139 C CA . ARG A 1 283 ? 10.615 16.570 -5.509 1.00 64.81 283 ARG A CA 1
ATOM 2140 C C . ARG A 1 283 ? 12.033 16.029 -5.635 1.00 64.81 283 ARG A C 1
ATOM 2142 O O . ARG A 1 283 ? 12.314 14.986 -5.069 1.00 64.81 283 ARG A O 1
ATOM 2149 N N . SER A 1 284 ? 12.947 16.768 -6.262 1.00 64.50 284 SER A N 1
ATOM 2150 C CA . SER A 1 284 ? 14.361 16.369 -6.325 1.00 64.50 284 SER A CA 1
ATOM 2151 C C . SER A 1 284 ? 15.015 16.211 -4.945 1.00 64.50 284 SER A C 1
ATOM 2153 O O . SER A 1 284 ? 15.890 15.370 -4.780 1.00 64.50 284 SER A O 1
ATOM 2155 N N . ALA A 1 285 ? 14.548 16.962 -3.942 1.00 66.31 285 ALA A N 1
ATOM 2156 C CA . ALA A 1 285 ? 14.982 16.831 -2.551 1.00 66.31 285 ALA A CA 1
ATOM 2157 C C . ALA A 1 285 ? 14.497 15.545 -1.850 1.00 66.31 285 ALA A C 1
ATOM 2159 O O . ALA A 1 285 ? 14.986 15.248 -0.767 1.00 66.31 285 ALA A O 1
ATOM 2160 N N . PHE A 1 286 ? 13.531 14.812 -2.421 1.00 65.75 286 PHE A N 1
ATOM 2161 C CA . PHE A 1 286 ? 13.051 13.546 -1.849 1.00 65.75 286 PHE A CA 1
ATOM 2162 C C . PHE A 1 286 ? 13.871 12.337 -2.296 1.00 65.75 286 PHE A C 1
ATOM 2164 O O . PHE A 1 286 ? 13.827 11.321 -1.613 1.00 65.75 286 PHE A O 1
ATOM 2171 N N . TYR A 1 287 ? 14.592 12.438 -3.417 1.00 68.56 287 TYR A N 1
ATOM 2172 C CA . TYR A 1 287 ? 15.191 11.271 -4.060 1.00 68.56 287 TYR A CA 1
ATOM 2173 C C . TYR A 1 287 ? 16.720 11.310 -4.159 1.00 68.56 287 TYR A C 1
ATOM 2175 O O . TYR A 1 287 ? 17.273 10.364 -4.671 1.00 68.56 287 TYR A O 1
ATOM 2183 N N . ASP A 1 288 ? 17.437 12.360 -3.734 1.00 70.50 288 ASP A N 1
ATOM 2184 C CA . ASP A 1 288 ? 18.924 12.403 -3.692 1.00 70.50 288 ASP A CA 1
ATOM 2185 C C . ASP A 1 288 ? 19.682 11.863 -4.944 1.00 70.50 288 ASP A C 1
ATOM 2187 O O . ASP A 1 288 ? 20.858 11.500 -4.879 1.00 70.50 288 ASP A O 1
ATOM 2191 N N . ASN A 1 289 ? 19.059 11.926 -6.130 1.00 69.56 289 ASN A N 1
ATOM 2192 C CA . ASN A 1 289 ? 19.499 11.339 -7.413 1.00 69.56 289 ASN A CA 1
ATOM 2193 C C . ASN A 1 289 ? 19.403 9.804 -7.543 1.00 69.56 289 ASN A C 1
ATOM 2195 O O . ASN A 1 289 ? 19.972 9.256 -8.487 1.00 69.56 289 ASN A O 1
ATOM 2199 N N . THR A 1 290 ? 18.690 9.123 -6.654 1.00 75.00 290 THR A N 1
ATOM 2200 C CA . THR A 1 290 ? 18.251 7.732 -6.803 1.00 75.00 290 THR A CA 1
ATOM 2201 C C . THR A 1 290 ? 16.816 7.670 -7.326 1.00 75.00 290 THR A C 1
ATOM 2203 O O . THR A 1 290 ? 16.093 8.671 -7.380 1.00 75.00 290 THR A O 1
ATOM 2206 N N . THR A 1 291 ? 16.411 6.496 -7.793 1.00 79.12 291 THR A N 1
ATOM 2207 C CA . THR A 1 291 ? 15.030 6.239 -8.211 1.00 79.12 291 THR A CA 1
ATOM 2208 C C . THR A 1 291 ? 14.174 5.787 -7.020 1.00 79.12 291 THR A C 1
ATOM 2210 O O . THR A 1 291 ? 14.710 5.220 -6.065 1.00 79.12 291 THR A O 1
ATOM 2213 N N . PRO A 1 292 ? 12.845 6.015 -7.044 1.00 83.00 292 PRO A N 1
ATOM 2214 C CA . PRO A 1 292 ? 11.945 5.475 -6.026 1.00 83.00 292 PRO A CA 1
ATOM 2215 C C . PRO A 1 292 ? 12.103 3.964 -5.819 1.00 83.00 292 PRO A C 1
ATOM 2217 O O . PRO A 1 292 ? 12.093 3.511 -4.681 1.00 83.00 292 PRO A O 1
ATOM 2220 N N . ASP A 1 293 ? 12.319 3.208 -6.897 1.00 81.19 293 ASP A N 1
ATOM 2221 C CA . ASP A 1 293 ? 12.467 1.751 -6.845 1.00 81.19 293 ASP A CA 1
ATOM 2222 C C . ASP A 1 293 ? 13.734 1.336 -6.085 1.00 81.19 293 ASP A C 1
ATOM 2224 O O . ASP A 1 293 ? 13.667 0.489 -5.199 1.00 81.19 293 ASP A O 1
ATOM 2228 N N . GLU A 1 294 ? 14.872 1.985 -6.353 1.00 83.88 294 GLU A N 1
ATOM 2229 C CA . GLU A 1 294 ? 16.123 1.741 -5.619 1.00 83.88 294 GLU A CA 1
ATOM 2230 C C . GLU A 1 294 ? 15.983 2.078 -4.127 1.00 83.88 294 GLU A C 1
ATOM 2232 O O . GLU A 1 294 ? 16.430 1.309 -3.276 1.00 83.88 294 GLU A O 1
ATOM 2237 N N . ILE A 1 295 ? 15.331 3.204 -3.799 1.00 87.44 295 ILE A N 1
ATOM 2238 C CA . ILE A 1 295 ? 15.070 3.595 -2.403 1.00 87.44 295 ILE A CA 1
ATOM 2239 C C . ILE A 1 295 ? 14.197 2.546 -1.723 1.00 87.44 295 ILE A C 1
ATOM 2241 O O . ILE A 1 295 ? 14.481 2.147 -0.598 1.00 87.44 295 ILE A O 1
ATOM 2245 N N . ASN A 1 296 ? 13.138 2.101 -2.391 1.00 89.50 296 ASN A N 1
ATOM 2246 C CA . ASN A 1 296 ? 12.201 1.143 -1.827 1.00 89.50 296 ASN A CA 1
ATOM 2247 C C . ASN A 1 296 ? 12.852 -0.221 -1.614 1.00 89.50 296 ASN A C 1
ATOM 2249 O O . ASN A 1 296 ? 12.704 -0.777 -0.536 1.00 89.50 296 ASN A O 1
ATOM 2253 N N . GLN A 1 297 ? 13.647 -0.717 -2.563 1.00 87.81 297 GLN A N 1
ATOM 2254 C CA . GLN A 1 297 ? 14.400 -1.961 -2.384 1.00 87.81 297 GLN A CA 1
ATOM 2255 C C . GLN A 1 297 ? 15.362 -1.888 -1.188 1.00 87.81 297 GLN A C 1
ATOM 2257 O O . GLN A 1 297 ? 15.410 -2.813 -0.376 1.00 87.81 297 GLN A O 1
ATOM 2262 N N . GLU A 1 298 ? 16.104 -0.784 -1.041 1.00 90.25 298 GLU A N 1
ATOM 2263 C CA . GLU A 1 298 ? 17.006 -0.581 0.099 1.00 90.25 298 GLU A CA 1
ATOM 2264 C C . GLU A 1 298 ? 16.230 -0.518 1.423 1.00 90.25 298 GLU A C 1
ATOM 2266 O O . GLU A 1 298 ? 16.573 -1.211 2.382 1.00 90.25 298 GLU A O 1
ATOM 2271 N N . ARG A 1 299 ? 15.148 0.269 1.475 1.00 91.19 299 ARG A N 1
ATOM 2272 C CA . ARG A 1 299 ? 14.338 0.463 2.686 1.00 91.19 299 ARG A CA 1
ATOM 2273 C C . ARG A 1 299 ? 13.592 -0.790 3.103 1.00 91.19 299 ARG A C 1
ATOM 2275 O O . ARG A 1 299 ? 13.588 -1.112 4.287 1.00 91.19 299 ARG A O 1
ATOM 2282 N N . THR A 1 300 ? 13.017 -1.517 2.156 1.00 89.69 300 THR A N 1
ATOM 2283 C CA . THR A 1 300 ? 12.369 -2.801 2.414 1.00 89.69 300 THR A CA 1
ATOM 2284 C C . THR A 1 300 ? 13.375 -3.799 2.988 1.00 89.69 300 THR A C 1
ATOM 2286 O O . THR A 1 300 ? 13.124 -4.365 4.051 1.00 89.69 300 THR A O 1
ATOM 2289 N N . ALA A 1 301 ? 14.575 -3.916 2.405 1.00 90.69 301 ALA A N 1
ATOM 2290 C CA . ALA A 1 301 ? 15.625 -4.786 2.941 1.00 90.69 301 ALA A CA 1
ATOM 2291 C C . ALA A 1 301 ? 16.111 -4.372 4.349 1.00 90.69 301 ALA A C 1
ATOM 2293 O O . ALA A 1 301 ? 16.470 -5.231 5.161 1.00 90.69 301 ALA A O 1
ATOM 2294 N N . GLU A 1 302 ? 16.142 -3.070 4.661 1.00 91.94 302 GLU A N 1
ATOM 2295 C CA . GLU A 1 302 ? 16.441 -2.558 6.007 1.00 91.94 302 GLU A CA 1
ATOM 2296 C C . GLU A 1 302 ? 15.326 -2.883 7.015 1.00 91.94 302 GLU A C 1
ATOM 2298 O O . GLU A 1 302 ? 15.612 -3.293 8.145 1.00 91.94 302 GLU A O 1
ATOM 2303 N N . LEU A 1 303 ? 14.062 -2.707 6.621 1.00 90.88 303 LEU A N 1
ATOM 2304 C CA . LEU A 1 303 ? 12.891 -2.970 7.459 1.00 90.88 303 LEU A CA 1
ATOM 2305 C C . LEU A 1 303 ? 12.743 -4.458 7.769 1.00 90.88 303 LEU A C 1
ATOM 2307 O O . LEU A 1 303 ? 12.500 -4.809 8.919 1.00 90.88 303 LEU A O 1
ATOM 2311 N N . GLU A 1 304 ? 12.980 -5.332 6.792 1.00 90.25 304 GLU A N 1
ATOM 2312 C CA . GLU A 1 304 ? 12.984 -6.786 6.984 1.00 90.25 304 GLU A CA 1
ATOM 2313 C C . GLU A 1 304 ? 14.027 -7.244 8.016 1.00 90.25 304 GLU A C 1
ATOM 2315 O O . GLU A 1 304 ? 13.806 -8.197 8.765 1.00 90.25 304 GLU A O 1
ATOM 2320 N N . GLN A 1 305 ? 15.165 -6.550 8.103 1.00 90.94 305 GLN A N 1
ATOM 2321 C CA . GLN A 1 305 ? 16.194 -6.822 9.111 1.00 90.94 305 GLN A CA 1
ATOM 2322 C C . GLN A 1 305 ? 15.855 -6.215 10.483 1.00 90.94 305 GLN A C 1
ATOM 2324 O O . GLN A 1 305 ? 16.418 -6.623 11.507 1.00 90.94 305 GLN A O 1
ATOM 2329 N N . ASN A 1 306 ? 14.944 -5.242 10.533 1.00 87.75 306 ASN A N 1
ATOM 2330 C CA . ASN A 1 306 ? 14.601 -4.512 11.741 1.00 87.75 306 ASN A CA 1
ATOM 2331 C C . ASN A 1 306 ? 13.439 -5.161 12.507 1.00 87.75 306 ASN A C 1
ATOM 2333 O O . ASN A 1 306 ? 12.274 -4.823 12.335 1.00 87.75 306 ASN A O 1
ATOM 2337 N N . THR A 1 307 ? 13.774 -5.999 13.489 1.00 83.19 307 THR A N 1
ATOM 2338 C CA . THR A 1 307 ? 12.781 -6.639 14.380 1.00 83.19 307 THR A CA 1
ATOM 2339 C C . THR A 1 307 ? 11.915 -5.676 15.211 1.00 83.19 307 THR A C 1
ATOM 2341 O O . THR A 1 307 ? 10.949 -6.120 15.826 1.00 83.19 307 THR A O 1
ATOM 2344 N N . ALA A 1 308 ? 12.246 -4.378 15.276 1.00 85.94 308 ALA A N 1
ATOM 2345 C CA . ALA A 1 308 ? 11.457 -3.399 16.023 1.00 85.94 308 ALA A CA 1
ATOM 2346 C C . ALA A 1 308 ? 10.196 -2.935 15.276 1.00 85.94 308 ALA A C 1
ATOM 2348 O O . ALA A 1 308 ? 9.276 -2.436 15.922 1.00 85.94 308 ALA A O 1
ATOM 2349 N N . ILE A 1 309 ? 10.156 -3.079 13.948 1.00 86.44 309 ILE A N 1
ATOM 2350 C CA . ILE A 1 309 ? 9.005 -2.728 13.113 1.00 86.44 309 ILE A CA 1
ATOM 2351 C C . ILE A 1 309 ? 8.521 -4.020 12.443 1.00 86.44 309 ILE A C 1
ATOM 2353 O O . ILE A 1 309 ? 9.134 -4.467 11.477 1.00 86.44 309 ILE A O 1
ATOM 2357 N N . PRO A 1 310 ? 7.452 -4.648 12.960 1.00 87.38 310 PRO A N 1
ATOM 2358 C CA . PRO A 1 310 ? 6.891 -5.856 12.366 1.00 87.38 310 PRO A CA 1
ATOM 2359 C C . PRO A 1 310 ? 6.501 -5.642 10.893 1.00 87.38 310 PRO A C 1
ATOM 2361 O O . PRO A 1 310 ? 5.986 -4.575 10.544 1.00 87.38 310 PRO A O 1
ATOM 2364 N N . ALA A 1 311 ? 6.778 -6.628 10.031 1.00 88.31 311 ALA A N 1
ATOM 2365 C CA . ALA A 1 311 ? 6.599 -6.512 8.578 1.00 88.31 311 ALA A CA 1
ATOM 2366 C C . ALA A 1 311 ? 5.156 -6.157 8.184 1.00 88.31 311 ALA A C 1
ATOM 2368 O O . ALA A 1 311 ? 4.926 -5.265 7.371 1.00 88.31 311 ALA A O 1
ATOM 2369 N N . ASP A 1 312 ? 4.199 -6.777 8.872 1.00 86.06 312 ASP A N 1
ATOM 2370 C CA . ASP A 1 312 ? 2.757 -6.582 8.731 1.00 86.06 312 ASP A CA 1
ATOM 2371 C C . ASP A 1 312 ? 2.310 -5.129 8.943 1.00 86.06 312 ASP A C 1
ATOM 2373 O O . ASP A 1 312 ? 1.285 -4.707 8.416 1.00 86.06 312 ASP A O 1
ATOM 2377 N N . THR A 1 313 ? 3.084 -4.323 9.674 1.00 85.81 313 THR A N 1
ATOM 2378 C CA . THR A 1 313 ? 2.730 -2.919 9.933 1.00 85.81 313 THR A CA 1
ATOM 2379 C C . THR A 1 313 ? 3.010 -1.982 8.760 1.00 85.81 313 THR A C 1
ATOM 2381 O O . THR A 1 313 ? 2.565 -0.831 8.810 1.00 85.81 313 THR A O 1
ATOM 2384 N N . TRP A 1 314 ? 3.735 -2.429 7.727 1.00 89.00 314 TRP A N 1
ATOM 2385 C CA . TRP A 1 314 ? 4.088 -1.600 6.569 1.00 89.00 314 TRP A CA 1
ATOM 2386 C C . TRP A 1 314 ? 3.904 -2.270 5.206 1.00 89.00 314 TRP A C 1
ATOM 2388 O O . TRP A 1 314 ? 3.734 -1.543 4.234 1.00 89.00 314 TRP A O 1
ATOM 2398 N N . ASN A 1 315 ? 3.896 -3.597 5.102 1.00 88.00 315 ASN A N 1
ATOM 2399 C CA . ASN A 1 315 ? 3.836 -4.306 3.817 1.00 88.00 315 ASN A CA 1
ATOM 2400 C C . ASN A 1 315 ? 2.412 -4.667 3.340 1.00 88.00 315 ASN A C 1
ATOM 2402 O O . ASN A 1 315 ? 2.279 -5.502 2.459 1.00 88.00 315 ASN A O 1
ATOM 2406 N N . GLY A 1 316 ? 1.358 -4.142 3.976 1.00 83.00 316 GLY A N 1
ATOM 2407 C CA . GLY A 1 316 ? -0.031 -4.489 3.626 1.00 83.00 316 GLY A CA 1
ATOM 2408 C C . GLY A 1 316 ? -0.560 -5.796 4.229 1.00 83.00 316 GLY A C 1
ATOM 2409 O O . GLY A 1 316 ? -1.772 -6.014 4.243 1.00 83.00 316 GLY A O 1
ATOM 2410 N N . ALA A 1 317 ? 0.292 -6.622 4.846 1.00 83.06 317 ALA A N 1
ATOM 2411 C CA . ALA A 1 317 ? -0.119 -7.881 5.476 1.00 83.06 317 ALA A CA 1
ATOM 2412 C C . ALA A 1 317 ? -0.785 -7.701 6.851 1.00 83.06 317 ALA A C 1
ATOM 2414 O O . ALA A 1 317 ? -1.058 -8.686 7.534 1.00 83.06 317 ALA A O 1
ATOM 2415 N N . MET A 1 318 ? -1.062 -6.461 7.276 1.00 76.50 318 MET A N 1
ATOM 2416 C CA . MET A 1 318 ? -1.653 -6.200 8.587 1.00 76.50 318 MET A CA 1
ATOM 2417 C C . MET A 1 318 ? -2.958 -6.970 8.775 1.00 76.50 318 MET A C 1
ATOM 2419 O O . MET A 1 318 ? -3.182 -7.498 9.859 1.00 76.50 318 MET A O 1
ATOM 2423 N N . GLU A 1 319 ? -3.779 -7.064 7.722 1.00 69.19 319 GLU A N 1
ATOM 2424 C CA . GLU A 1 319 ? -5.060 -7.784 7.735 1.00 69.19 319 GLU A CA 1
ATOM 2425 C C . GLU A 1 319 ? -4.940 -9.249 8.147 1.00 69.19 319 GLU A C 1
ATOM 2427 O O . GLU A 1 319 ? -5.789 -9.743 8.881 1.00 69.19 319 GLU A O 1
ATOM 2432 N N . GLU A 1 320 ? -3.884 -9.945 7.716 1.00 73.50 320 GLU A N 1
ATOM 2433 C CA . GLU A 1 320 ? -3.710 -11.373 8.015 1.00 73.50 320 GLU A CA 1
ATOM 2434 C C . GLU A 1 320 ? -3.654 -11.626 9.529 1.00 73.50 320 GLU A C 1
ATOM 2436 O O . GLU A 1 320 ? -3.969 -12.716 10.007 1.00 73.50 320 GLU A O 1
ATOM 2441 N N . ASN A 1 321 ? -3.314 -10.588 10.297 1.00 69.25 321 ASN A N 1
ATOM 2442 C CA . ASN A 1 321 ? -3.318 -10.615 11.749 1.00 69.25 321 ASN A CA 1
ATOM 2443 C C . ASN A 1 321 ? -4.683 -10.251 12.380 1.00 69.25 321 ASN A C 1
AT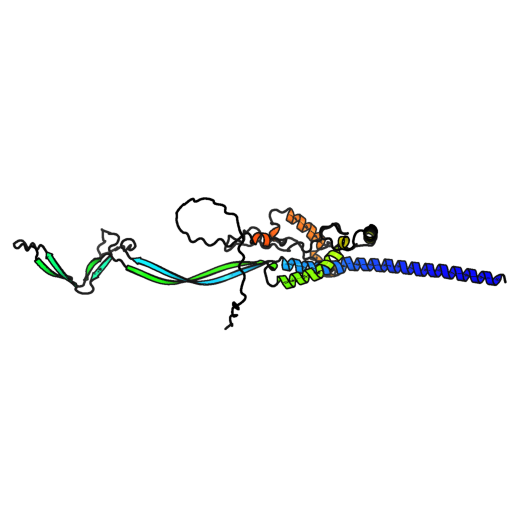OM 2445 O O . ASN A 1 321 ? -4.848 -10.488 13.577 1.00 69.25 321 ASN A O 1
ATOM 2449 N N . TYR A 1 322 ? -5.662 -9.716 11.634 1.00 63.22 322 TYR A N 1
ATOM 2450 C CA . TYR A 1 322 ? -7.010 -9.365 12.130 1.00 63.22 322 TYR A CA 1
ATOM 2451 C C . TYR A 1 322 ? -7.980 -10.543 12.168 1.00 63.22 322 TYR A C 1
ATOM 2453 O O . TYR A 1 322 ? -8.755 -10.631 13.119 1.00 63.22 322 TYR A O 1
ATOM 2461 N N . ASP A 1 323 ? -7.899 -11.481 11.222 1.00 54.84 323 ASP A N 1
ATOM 2462 C CA . ASP A 1 323 ? -8.775 -12.669 11.188 1.00 54.84 323 ASP A CA 1
ATOM 2463 C C . ASP A 1 323 ? -8.621 -13.578 12.425 1.00 54.84 323 ASP A C 1
ATOM 2465 O O . ASP A 1 323 ? -9.454 -14.439 12.706 1.00 54.84 323 ASP A O 1
ATOM 2469 N N . VAL A 1 324 ? -7.557 -13.382 13.209 1.00 50.38 324 VAL A N 1
ATOM 2470 C CA . VAL A 1 324 ? -7.258 -14.174 14.409 1.00 50.38 324 VAL A CA 1
ATOM 2471 C C . VAL A 1 324 ? -7.967 -13.634 15.662 1.00 50.38 324 VAL A C 1
ATOM 2473 O O . VAL A 1 324 ? -8.055 -14.336 16.671 1.00 50.38 324 VAL A O 1
ATOM 2476 N N . ALA A 1 325 ? -8.519 -12.421 15.619 1.00 47.12 325 ALA A N 1
ATOM 2477 C CA . ALA A 1 325 ? -9.220 -11.820 16.746 1.00 47.12 325 ALA A CA 1
ATOM 2478 C C . ALA A 1 325 ? -10.736 -11.863 16.545 1.00 47.12 325 ALA A C 1
ATOM 2480 O O . ALA A 1 325 ? -11.397 -10.835 16.393 1.00 47.12 325 ALA A O 1
ATOM 2481 N N . GLU A 1 326 ? -11.309 -13.069 16.593 1.00 42.25 326 GLU A N 1
ATOM 2482 C CA . GLU A 1 326 ? -12.738 -13.185 16.877 1.00 42.25 326 GLU A CA 1
ATOM 2483 C C . GLU A 1 326 ? -13.053 -12.362 18.137 1.00 42.25 326 GLU A C 1
ATOM 2485 O O . GLU A 1 326 ? -12.281 -12.411 19.105 1.00 42.25 326 GLU A O 1
ATOM 2490 N N . PRO A 1 327 ? -14.161 -11.599 18.162 1.00 43.28 327 PRO A N 1
ATOM 2491 C CA . PRO A 1 327 ? -14.557 -10.875 19.354 1.00 43.28 327 PRO A CA 1
ATOM 2492 C C . PRO A 1 327 ? -14.696 -11.897 20.473 1.00 43.28 327 PRO A C 1
ATOM 2494 O O . PRO A 1 327 ? -15.625 -12.706 20.466 1.00 43.28 327 PRO A O 1
ATOM 2497 N N . VAL A 1 328 ? -13.762 -11.871 21.429 1.00 42.34 328 VAL A N 1
ATOM 2498 C CA . VAL A 1 328 ? -13.891 -12.646 22.656 1.00 42.34 328 VAL A CA 1
ATOM 2499 C C . VAL A 1 328 ? -15.252 -12.248 23.213 1.00 42.34 328 VAL A C 1
ATOM 2501 O O . VAL A 1 328 ? -15.442 -11.068 23.534 1.00 42.34 328 VAL A O 1
ATOM 2504 N N . PRO A 1 329 ? -16.235 -13.166 23.276 1.00 38.84 329 PRO A N 1
ATOM 2505 C CA . PRO A 1 329 ? -17.511 -12.831 23.866 1.00 38.84 329 PRO A CA 1
ATOM 2506 C C . PRO A 1 329 ? -17.179 -12.359 25.271 1.00 38.84 329 PRO A C 1
ATOM 2508 O O . PRO A 1 329 ? -16.517 -13.081 26.019 1.00 38.84 329 PRO A O 1
ATOM 2511 N N . VAL A 1 330 ? -17.562 -11.122 25.591 1.00 45.94 330 VAL A N 1
ATOM 2512 C CA . VAL A 1 330 ? -17.392 -10.545 26.922 1.00 45.94 330 VAL A CA 1
ATOM 2513 C C . VAL A 1 330 ? -18.108 -11.488 27.879 1.00 45.94 330 VAL A C 1
ATOM 2515 O O . VAL A 1 330 ? -19.332 -11.473 28.012 1.00 45.94 330 VAL A O 1
ATOM 2518 N N . GLY A 1 331 ? -17.329 -12.399 28.459 1.00 38.75 331 GLY A N 1
ATOM 2519 C CA . GLY A 1 331 ? -17.805 -13.442 29.334 1.00 38.75 331 GLY A CA 1
ATOM 2520 C C . GLY A 1 331 ? -18.324 -12.764 30.579 1.00 38.75 331 GLY A C 1
ATOM 2521 O O . GLY A 1 331 ? -17.547 -12.308 31.416 1.00 38.75 331 GLY A O 1
ATOM 2522 N N . GLY A 1 332 ? -19.648 -12.684 30.689 1.00 37.97 332 GLY A N 1
ATOM 2523 C CA . GLY A 1 332 ? -20.299 -12.423 31.956 1.00 37.97 332 GLY A CA 1
ATOM 2524 C C . GLY A 1 332 ? -19.739 -13.405 32.976 1.00 37.97 332 GLY A C 1
ATOM 2525 O O . GLY A 1 332 ? -19.897 -14.617 32.832 1.00 37.97 332 GLY A O 1
ATOM 2526 N N . SER A 1 333 ? -19.048 -12.866 33.978 1.00 42.09 333 SER A N 1
ATOM 2527 C CA . SER A 1 333 ? -18.603 -13.590 35.162 1.00 42.09 333 SER A CA 1
ATOM 2528 C C . SER A 1 333 ? -19.754 -14.445 35.685 1.00 42.09 333 SER A C 1
ATOM 2530 O O . SER A 1 333 ? -20.704 -13.929 36.270 1.00 42.09 333 SER A O 1
ATOM 2532 N N . THR A 1 334 ? -19.680 -15.753 35.458 1.00 40.66 334 THR A N 1
ATOM 2533 C CA . THR A 1 334 ? -20.488 -16.731 36.179 1.00 40.66 334 THR A CA 1
ATOM 2534 C C . THR A 1 334 ? -19.526 -17.610 36.950 1.00 40.66 334 THR A C 1
ATOM 2536 O O . THR A 1 334 ? -18.743 -18.371 36.384 1.00 40.66 334 THR A O 1
ATOM 2539 N N . ASP A 1 335 ? -19.558 -17.419 38.262 1.00 39.59 335 ASP A N 1
ATOM 2540 C CA . ASP A 1 335 ? -18.829 -18.204 39.240 1.00 39.59 335 ASP A CA 1
ATOM 2541 C C . ASP A 1 335 ? -19.070 -19.710 39.051 1.00 39.59 335 ASP A C 1
ATOM 2543 O O . ASP A 1 335 ? -20.201 -20.190 39.025 1.00 39.59 335 ASP A O 1
ATOM 2547 N N . GLY A 1 336 ? -17.957 -20.442 38.979 1.00 38.38 336 GLY A N 1
ATOM 2548 C CA . GLY A 1 336 ? -17.738 -21.729 39.636 1.00 38.38 336 GLY A CA 1
ATOM 2549 C C . GLY A 1 336 ? -18.724 -22.875 39.399 1.00 38.38 336 GLY A C 1
ATOM 2550 O O . GLY A 1 336 ? -19.593 -23.127 40.226 1.00 38.38 336 GLY A O 1
ATOM 2551 N N . SER A 1 337 ? -18.425 -23.740 38.425 1.00 33.06 337 SER A N 1
ATOM 2552 C CA . SER A 1 337 ? -18.451 -25.189 38.680 1.00 33.06 337 SER A CA 1
ATOM 2553 C C . SER A 1 337 ? -17.657 -25.958 37.628 1.00 33.06 337 SER A C 1
ATOM 2555 O O . SER A 1 337 ? -17.990 -25.984 36.446 1.00 33.06 337 SER A O 1
ATOM 2557 N N . THR A 1 338 ? -16.586 -26.604 38.070 1.00 36.34 338 THR A N 1
ATOM 2558 C CA . THR A 1 338 ? -15.836 -27.601 37.314 1.00 36.34 338 THR A CA 1
ATOM 2559 C C . THR A 1 338 ? -16.716 -28.820 37.050 1.00 36.34 338 THR A C 1
ATOM 2561 O O . THR A 1 338 ? -17.121 -29.523 37.974 1.00 36.34 338 THR A O 1
ATOM 2564 N N . THR A 1 339 ? -16.966 -29.151 35.784 1.00 33.88 339 THR A N 1
ATOM 2565 C CA . THR A 1 339 ? -17.335 -30.522 35.410 1.00 33.88 339 THR A CA 1
ATOM 2566 C C . THR A 1 339 ? -16.651 -30.909 34.105 1.00 33.88 339 THR A C 1
ATOM 2568 O O . THR A 1 339 ? -16.978 -30.441 33.022 1.00 33.88 339 THR A O 1
ATOM 2571 N N . THR A 1 340 ? -15.660 -31.780 34.246 1.00 35.03 340 THR A N 1
ATOM 2572 C CA . THR A 1 340 ? -14.987 -32.529 33.187 1.00 35.03 340 THR A CA 1
ATOM 2573 C C . THR A 1 340 ? -15.924 -33.564 32.567 1.00 35.03 340 THR A C 1
ATOM 2575 O O . THR A 1 340 ? -16.256 -34.539 33.236 1.00 35.03 340 THR A O 1
ATOM 2578 N N . LEU A 1 341 ? -16.257 -33.415 31.286 1.00 31.89 341 LEU A N 1
ATOM 2579 C CA . LEU A 1 341 ? -16.703 -34.475 30.369 1.00 31.89 341 LEU A CA 1
ATOM 2580 C C . LEU A 1 341 ? -16.174 -34.039 28.991 1.00 31.89 341 LEU A C 1
ATOM 2582 O O . LEU A 1 341 ? -16.497 -32.958 28.528 1.00 31.89 341 LEU A O 1
ATOM 2586 N N . GLY A 1 342 ? -15.205 -34.704 28.370 1.00 28.83 342 GLY A N 1
ATOM 2587 C CA . GLY A 1 342 ? -15.268 -36.094 27.941 1.00 28.83 342 GLY A CA 1
ATOM 2588 C C . GLY A 1 342 ? -15.385 -36.075 26.417 1.00 28.83 342 GLY A C 1
ATOM 2589 O O . GLY A 1 342 ? -16.470 -35.884 25.885 1.00 28.83 342 GLY A O 1
ATOM 2590 N N . ALA A 1 343 ? -14.245 -36.199 25.736 1.00 35.16 343 ALA A N 1
ATOM 2591 C CA . ALA A 1 343 ? -14.142 -36.214 24.283 1.00 35.16 343 ALA A CA 1
ATOM 2592 C C . ALA A 1 343 ? -15.016 -37.312 23.660 1.00 35.16 343 ALA A C 1
ATOM 2594 O O . ALA A 1 343 ? -14.953 -38.468 24.083 1.00 35.16 343 ALA A O 1
ATOM 2595 N N . GLN A 1 344 ? -15.747 -36.972 22.600 1.00 30.03 344 GLN A N 1
ATOM 2596 C CA . GLN A 1 344 ? -16.243 -37.961 21.653 1.00 30.03 344 GLN A CA 1
ATOM 2597 C C . GLN A 1 344 ? -16.318 -37.367 20.247 1.00 30.03 344 GLN A C 1
ATOM 2599 O O . GLN A 1 344 ? -17.130 -36.496 19.949 1.00 30.03 344 GLN A O 1
ATOM 2604 N N . SER A 1 345 ? -15.427 -37.871 19.395 1.00 34.06 345 SER A N 1
ATOM 2605 C CA . SER A 1 345 ? -15.490 -37.760 17.946 1.00 34.06 345 SER A CA 1
ATOM 2606 C C . SER A 1 345 ? -16.777 -38.391 17.418 1.00 34.06 345 SER A C 1
ATOM 2608 O O . SER A 1 345 ? -17.125 -39.503 17.819 1.00 34.06 345 SER A O 1
ATOM 2610 N N . ALA 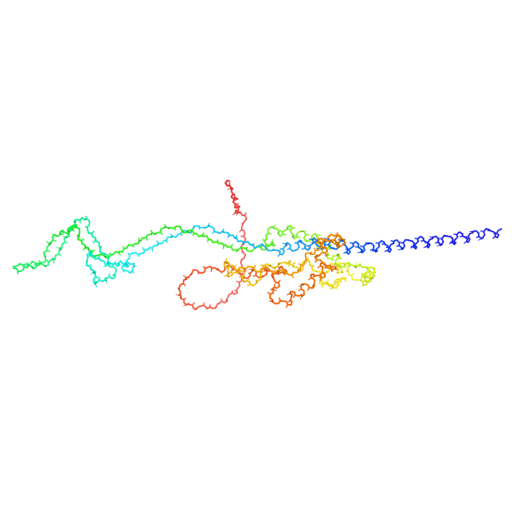A 1 346 ? -17.408 -37.746 16.442 1.00 31.89 346 ALA A N 1
ATOM 2611 C CA . ALA A 1 346 ? -18.312 -38.416 15.520 1.00 31.89 346 ALA A CA 1
ATOM 2612 C C . ALA A 1 346 ? -18.164 -37.807 14.124 1.00 31.89 346 ALA A C 1
ATOM 2614 O O . ALA A 1 346 ? -18.546 -36.672 13.854 1.00 31.89 346 ALA A O 1
ATOM 2615 N N . THR A 1 347 ? -17.552 -38.605 13.262 1.00 29.12 347 THR A N 1
ATOM 2616 C CA . THR A 1 347 ? -17.664 -38.562 11.811 1.00 29.12 347 THR A CA 1
ATOM 2617 C C . THR A 1 347 ? -19.117 -38.828 11.405 1.00 29.12 347 THR A C 1
ATOM 2619 O O . THR A 1 347 ? -19.760 -39.695 11.992 1.00 29.12 347 THR A O 1
ATOM 2622 N N . ASP A 1 348 ? -19.563 -38.145 10.350 1.00 29.52 348 ASP A N 1
ATOM 2623 C CA . ASP A 1 348 ? -20.244 -38.706 9.171 1.00 29.52 348 ASP A CA 1
ATOM 2624 C C . ASP A 1 348 ? -21.554 -38.007 8.754 1.00 29.52 348 ASP A C 1
ATOM 2626 O O . ASP A 1 348 ? -22.438 -37.698 9.550 1.00 29.52 348 ASP A O 1
ATOM 2630 N N . SER A 1 349 ? -21.685 -37.914 7.430 1.00 29.94 349 SER A N 1
ATOM 2631 C CA . SER A 1 349 ? -22.911 -37.876 6.631 1.00 29.94 349 SER A CA 1
ATOM 2632 C C . SER A 1 349 ? -23.772 -36.601 6.569 1.00 29.94 349 SER A C 1
ATOM 2634 O O . SER A 1 349 ? -24.735 -36.403 7.296 1.00 29.94 349 SER A O 1
ATOM 2636 N N . ASN A 1 350 ? -23.492 -35.816 5.524 1.00 34.66 350 ASN A N 1
ATOM 2637 C CA . ASN A 1 350 ? -24.383 -35.654 4.366 1.00 34.66 350 ASN A CA 1
ATOM 2638 C C . ASN A 1 350 ? -25.880 -35.425 4.667 1.00 34.66 350 ASN A C 1
ATOM 2640 O O . ASN A 1 350 ? -26.671 -36.367 4.640 1.00 34.66 350 ASN A O 1
ATOM 2644 N N . GLN A 1 351 ? -26.283 -34.161 4.820 1.00 31.59 351 GLN A N 1
ATOM 2645 C CA . GLN A 1 351 ? -27.667 -33.732 4.607 1.00 31.59 351 GLN A CA 1
ATOM 2646 C C . GLN A 1 351 ? -27.713 -32.357 3.938 1.00 31.59 351 GLN A C 1
ATOM 2648 O O . GLN A 1 351 ? -27.486 -31.319 4.547 1.00 31.59 351 GLN A O 1
ATOM 2653 N N . GLN A 1 352 ? -28.045 -32.389 2.652 1.00 36.00 352 GLN A N 1
ATOM 2654 C CA . GLN A 1 352 ? -28.577 -31.265 1.899 1.00 36.00 352 GLN A CA 1
ATOM 2655 C C . GLN A 1 352 ? -30.040 -31.029 2.296 1.00 36.00 352 GLN A C 1
ATOM 2657 O O . GLN A 1 352 ? -30.805 -31.996 2.361 1.00 36.00 352 GLN A O 1
ATOM 2662 N N . PRO A 1 353 ? -30.470 -29.766 2.437 1.00 38.28 353 PRO A N 1
ATOM 2663 C CA . PRO A 1 353 ? -31.849 -29.408 2.156 1.00 38.28 353 PRO A CA 1
ATOM 2664 C C . PRO A 1 353 ? -31.948 -28.336 1.063 1.00 38.28 353 PRO A C 1
ATOM 2666 O O . PRO A 1 353 ? -31.233 -27.341 1.028 1.00 38.28 353 PRO A O 1
ATOM 2669 N N . THR A 1 354 ? -32.872 -28.601 0.150 1.00 35.91 354 THR A N 1
ATOM 2670 C CA . THR A 1 354 ? -33.374 -27.747 -0.928 1.00 35.91 354 THR A CA 1
ATOM 2671 C C . THR A 1 354 ? -34.506 -26.818 -0.462 1.00 35.91 354 THR A C 1
ATOM 2673 O O . THR A 1 354 ? -35.290 -27.233 0.390 1.00 35.91 354 THR A O 1
ATOM 2676 N N . ALA A 1 355 ? -34.666 -25.697 -1.191 1.00 34.19 355 ALA A N 1
ATOM 2677 C CA . ALA A 1 355 ? -35.777 -24.713 -1.224 1.00 34.19 355 ALA A CA 1
ATOM 2678 C C . ALA A 1 355 ? -35.771 -23.666 -0.085 1.00 34.19 355 ALA A C 1
ATOM 2680 O O . ALA A 1 355 ? -35.490 -24.013 1.051 1.00 34.19 355 ALA A O 1
ATOM 2681 N N . ASP A 1 356 ? -36.035 -22.368 -0.289 1.00 34.25 356 ASP A N 1
ATOM 2682 C CA . ASP A 1 356 ? -36.881 -21.650 -1.266 1.00 34.25 356 ASP A CA 1
ATOM 2683 C C . ASP A 1 356 ? -36.462 -20.146 -1.296 1.00 34.25 356 ASP A C 1
ATOM 2685 O O . ASP A 1 356 ? -36.001 -19.657 -0.260 1.00 34.25 356 ASP A O 1
ATOM 2689 N N . PRO A 1 357 ? -36.588 -19.378 -2.404 1.00 48.16 357 PRO A N 1
ATOM 2690 C CA . PRO A 1 357 ? -36.222 -17.966 -2.455 1.00 48.16 357 PRO A CA 1
ATOM 2691 C C . PRO A 1 357 ? -37.466 -17.079 -2.303 1.00 48.16 357 PRO A C 1
ATOM 2693 O O . PRO A 1 357 ? -38.162 -16.804 -3.279 1.00 48.16 357 PRO A O 1
ATOM 2696 N N . ALA A 1 358 ? -37.735 -16.595 -1.093 1.00 39.31 358 ALA A N 1
ATOM 2697 C CA . ALA A 1 358 ? -38.645 -15.474 -0.875 1.00 39.31 358 ALA A CA 1
ATOM 2698 C C . ALA A 1 358 ? -38.380 -14.812 0.486 1.00 39.31 358 ALA A C 1
ATOM 2700 O O . ALA A 1 358 ? -38.249 -15.492 1.497 1.00 39.31 358 ALA A O 1
ATOM 2701 N N . ASP A 1 359 ? -38.371 -13.480 0.466 1.00 39.28 359 ASP A N 1
ATOM 2702 C CA . ASP A 1 359 ? -38.542 -12.568 1.602 1.00 39.28 359 ASP A CA 1
ATOM 2703 C C . ASP A 1 359 ? -37.374 -12.358 2.581 1.00 39.28 359 ASP A C 1
ATOM 2705 O O . ASP A 1 359 ? -37.329 -12.925 3.666 1.00 39.28 359 ASP A O 1
ATOM 2709 N N . ALA A 1 360 ? -36.511 -11.385 2.251 1.00 34.72 360 ALA A N 1
ATOM 2710 C CA . ALA A 1 360 ? -35.964 -10.428 3.225 1.00 34.72 360 ALA A CA 1
ATOM 2711 C C . ALA A 1 360 ? -35.347 -9.202 2.516 1.00 34.72 360 ALA A C 1
ATOM 2713 O O . ALA A 1 360 ? -34.132 -9.030 2.470 1.00 34.72 360 ALA A O 1
ATOM 2714 N N . ILE A 1 361 ? -36.185 -8.326 1.953 1.00 36.91 361 ILE A N 1
ATOM 2715 C CA . ILE A 1 361 ? -35.770 -6.947 1.653 1.00 36.91 361 ILE A CA 1
ATOM 2716 C C . ILE A 1 361 ? -35.947 -6.150 2.949 1.00 36.91 361 ILE A C 1
ATOM 2718 O O . ILE A 1 361 ? -37.073 -5.888 3.372 1.00 36.91 361 ILE A O 1
ATOM 2722 N N . LEU A 1 362 ? -34.839 -5.789 3.595 1.00 42.72 362 LEU A N 1
ATOM 2723 C CA . LEU A 1 362 ? -34.819 -4.823 4.694 1.00 42.72 362 LEU A CA 1
ATOM 2724 C C . LEU A 1 362 ? -35.083 -3.408 4.141 1.00 42.72 362 LEU A C 1
ATOM 2726 O O . LEU A 1 362 ? -34.444 -3.019 3.160 1.00 42.72 362 LEU A O 1
ATOM 2730 N N . PRO A 1 363 ? -35.994 -2.614 4.734 1.00 47.06 363 PRO A N 1
ATOM 2731 C CA . PRO A 1 363 ? -36.192 -1.230 4.331 1.00 47.06 363 PRO A CA 1
ATOM 2732 C C . PRO A 1 363 ? -35.071 -0.331 4.870 1.00 47.06 363 PRO A C 1
ATOM 2734 O O . PRO A 1 363 ? -34.688 -0.396 6.037 1.00 47.06 363 PRO A O 1
ATOM 2737 N N . THR A 1 364 ? -34.577 0.540 3.997 1.00 49.62 364 THR A N 1
ATOM 2738 C CA . THR A 1 364 ? -33.634 1.626 4.285 1.00 49.62 364 THR A CA 1
ATOM 2739 C C . THR A 1 364 ? -34.261 2.630 5.267 1.00 49.62 364 THR A C 1
ATOM 2741 O O . THR A 1 364 ? -35.416 3.016 5.063 1.00 49.62 364 THR A O 1
ATOM 2744 N N . PRO A 1 365 ? -33.552 3.100 6.310 1.00 46.19 365 PRO A N 1
ATOM 2745 C CA . PRO A 1 365 ? -34.075 4.137 7.190 1.00 46.19 365 PRO A CA 1
ATOM 2746 C C . PRO A 1 365 ? -34.114 5.493 6.473 1.00 46.19 365 PRO A C 1
ATOM 2748 O O . PRO A 1 365 ? -33.109 5.989 5.967 1.00 46.19 365 PRO A O 1
ATOM 2751 N N . THR A 1 366 ? -35.295 6.106 6.447 1.00 46.84 366 THR A N 1
ATOM 2752 C CA . THR A 1 366 ? -35.494 7.510 6.078 1.00 46.84 366 THR A CA 1
ATOM 2753 C C . THR A 1 366 ? -34.920 8.421 7.163 1.00 46.84 366 THR A C 1
ATOM 2755 O O . THR A 1 366 ? -35.304 8.306 8.328 1.00 46.84 366 THR A O 1
ATOM 2758 N N . SER A 1 367 ? -34.015 9.317 6.772 1.00 44.22 367 SER A N 1
ATOM 2759 C CA . SER A 1 367 ? -33.435 10.374 7.611 1.00 44.22 367 SER A CA 1
ATOM 2760 C C . SER A 1 367 ? -34.484 11.411 8.068 1.00 44.22 367 SER A C 1
ATOM 2762 O O . SER A 1 367 ? -35.487 11.582 7.369 1.00 44.22 367 SER A O 1
ATOM 2764 N N . PRO A 1 368 ? -34.264 12.096 9.210 1.00 54.41 368 PRO A N 1
ATOM 2765 C CA . PRO A 1 368 ? -35.103 13.206 9.677 1.00 54.41 368 PRO A CA 1
ATOM 2766 C C . PRO A 1 368 ? -34.980 14.485 8.836 1.00 54.41 368 PRO A C 1
ATOM 2768 O O . PRO A 1 368 ? -33.888 14.732 8.272 1.00 54.41 368 PRO A O 1
#

Secondary structure (DSSP, 8-state):
-HHHHHHHHHHHHHHHHHHHHHHHHHHHHHHHHHHHHHHHIIIIIHHHHHHHHHHHHHHHS-EEEEEEEEEEEEEEEEEEEESTTT-------BTTB--S---TT-EEEEPSS-EEEEEEEEEEE-SS-EEEEEEEEEEEPTT-EEEE---EEEEEEEEEEEEEEEEEEEEGGGSTTHHHHHHHHHHHHHHHHHHHTS-SSHHHHHHHHHHHHTT--HHHHHH-SSS-SSSSS---S----SB-S-SS--TTS-S--S---PPB-------S-HHHHHTSTTTHHHHTTS-HHHHHHHHHHHHHH-TTS-GGGTSSGGGGGTTT-------------------------------------PPPPPP-